Protein AF-A0A1H3SLF7-F1 (afdb_monomer_lite)

pLDDT: mean 81.96, std 20.07, range [36.38, 98.69]

InterPro domains:
  IPR025419 Domain of unknown function DUF4142 [PF13628] (29-170)

Structure (mmCIF, N/CA/C/O backbone):
data_AF-A0A1H3SLF7-F1
#
_entry.id   AF-A0A1H3SLF7-F1
#
loop_
_atom_site.group_PDB
_atom_site.id
_atom_site.type_symbol
_atom_site.label_atom_id
_atom_site.label_alt_id
_atom_site.label_comp_id
_atom_site.label_asym_id
_atom_site.label_entity_id
_atom_site.label_seq_id
_atom_site.pdbx_PDB_ins_code
_atom_site.Cartn_x
_atom_site.Cartn_y
_atom_site.Cartn_z
_atom_site.occupancy
_atom_site.B_iso_or_equiv
_atom_site.auth_seq_id
_atom_site.auth_comp_id
_atom_site.auth_asym_id
_atom_site.auth_atom_id
_atom_site.pdbx_PDB_model_num
ATOM 1 N N . MET A 1 1 ? 45.507 22.259 -53.796 1.00 45.19 1 MET A N 1
ATOM 2 C CA . MET A 1 1 ? 45.576 21.131 -52.830 1.00 45.19 1 MET A CA 1
ATOM 3 C C . MET A 1 1 ? 44.886 21.403 -51.482 1.00 45.19 1 MET A C 1
ATOM 5 O O . MET A 1 1 ? 44.466 20.439 -50.857 1.00 45.19 1 MET A O 1
ATOM 9 N N . LEU A 1 2 ? 44.671 22.657 -51.052 1.00 46.62 2 LEU A N 1
ATOM 10 C CA . LEU A 1 2 ? 44.081 22.983 -49.736 1.00 46.62 2 LEU A CA 1
ATOM 11 C C . LEU A 1 2 ? 42.570 22.684 -49.567 1.00 46.62 2 LEU A C 1
ATOM 13 O O . LEU A 1 2 ? 42.148 22.321 -48.473 1.00 46.62 2 LEU A O 1
ATOM 17 N N . PHE A 1 3 ? 41.760 22.727 -50.632 1.00 36.38 3 PHE A N 1
ATOM 18 C CA . PHE A 1 3 ? 40.303 22.496 -50.542 1.00 36.38 3 PHE A CA 1
ATOM 19 C C . PHE A 1 3 ? 39.901 21.044 -50.212 1.00 36.38 3 PHE A C 1
ATOM 21 O O . PHE A 1 3 ? 38.880 20.809 -49.571 1.00 36.38 3 PHE A O 1
ATOM 28 N N . ARG A 1 4 ? 40.723 20.049 -50.585 1.00 38.59 4 ARG A N 1
ATOM 29 C CA . ARG A 1 4 ? 40.461 18.626 -50.275 1.00 38.59 4 ARG A CA 1
ATOM 30 C C . ARG A 1 4 ? 40.793 18.258 -48.822 1.00 38.59 4 ARG A C 1
ATOM 32 O O . ARG A 1 4 ? 40.360 17.204 -48.367 1.00 38.59 4 ARG A O 1
ATOM 39 N N . SER A 1 5 ? 41.547 19.101 -48.108 1.00 43.41 5 SER A N 1
ATOM 40 C CA . SER A 1 5 ? 41.952 18.860 -46.715 1.00 43.41 5 SER A CA 1
ATOM 41 C C . SER A 1 5 ? 40.884 19.331 -45.717 1.00 43.41 5 SER A C 1
ATOM 43 O O . SER A 1 5 ? 40.542 18.612 -44.782 1.00 43.41 5 SER A O 1
ATOM 45 N N . VAL A 1 6 ? 40.258 20.485 -45.980 1.00 46.47 6 VAL A N 1
ATOM 46 C CA . VAL A 1 6 ? 39.200 21.056 -45.123 1.00 46.47 6 VAL A CA 1
ATOM 47 C C . VAL A 1 6 ? 37.917 20.212 -45.163 1.00 46.47 6 VAL A C 1
ATOM 49 O O . VAL A 1 6 ? 37.326 19.942 -44.121 1.00 46.47 6 VAL A O 1
ATOM 52 N N . ALA A 1 7 ? 37.533 19.699 -46.338 1.00 40.81 7 ALA A N 1
ATOM 53 C CA . ALA A 1 7 ? 36.367 18.820 -46.480 1.00 40.81 7 ALA A CA 1
ATOM 54 C C . ALA A 1 7 ? 36.519 17.484 -45.720 1.00 40.81 7 ALA A C 1
ATOM 56 O O . ALA A 1 7 ? 35.549 16.979 -45.162 1.00 40.81 7 ALA A O 1
ATOM 57 N N . LYS A 1 8 ? 37.738 16.931 -45.632 1.00 38.56 8 LYS A N 1
ATOM 58 C CA . LYS A 1 8 ? 38.012 15.708 -44.856 1.00 38.56 8 LYS A CA 1
ATOM 59 C C . LYS A 1 8 ? 37.949 15.950 -43.344 1.00 38.56 8 LYS A C 1
ATOM 61 O O . LYS A 1 8 ? 37.421 15.105 -42.631 1.00 38.56 8 LYS A O 1
ATOM 66 N N . GLY A 1 9 ? 38.422 17.103 -42.864 1.00 40.09 9 GLY A N 1
ATOM 67 C CA . GLY A 1 9 ? 38.355 17.474 -41.443 1.00 40.09 9 GLY A CA 1
ATOM 68 C C . GLY A 1 9 ? 36.927 17.709 -40.936 1.00 40.09 9 GLY A C 1
ATOM 69 O O . GLY A 1 9 ? 36.591 17.282 -39.835 1.00 40.09 9 GLY A O 1
ATOM 70 N N . VAL A 1 10 ? 36.059 18.313 -41.757 1.00 46.97 10 VAL A N 1
ATOM 71 C CA . VAL A 1 10 ? 34.642 18.545 -41.412 1.00 46.97 10 VAL A CA 1
ATOM 72 C C . VAL A 1 10 ? 33.836 17.239 -41.408 1.00 46.97 10 VAL A C 1
ATOM 74 O O . VAL A 1 10 ? 33.054 17.011 -40.489 1.00 46.97 10 VAL A O 1
ATOM 77 N N . VAL A 1 11 ? 34.060 16.343 -42.376 1.00 47.59 11 VAL A N 1
ATOM 78 C CA . VAL A 1 11 ? 33.386 15.029 -42.426 1.00 47.59 11 VAL A CA 1
ATOM 79 C C . VAL A 1 11 ? 33.859 14.108 -41.291 1.00 47.59 11 VAL A C 1
ATOM 81 O O . VAL A 1 11 ? 33.042 13.420 -40.682 1.00 47.59 11 VAL A O 1
ATOM 84 N N . MET A 1 12 ? 35.150 14.138 -40.941 1.00 46.75 12 MET A N 1
ATOM 85 C CA . MET A 1 12 ? 35.697 13.335 -39.839 1.00 46.75 12 MET A CA 1
ATOM 86 C C . MET A 1 12 ? 35.283 13.869 -38.454 1.00 46.75 12 MET A C 1
ATOM 88 O O . MET A 1 12 ? 34.977 13.076 -37.568 1.00 46.75 12 MET A O 1
ATOM 92 N N . GLY A 1 13 ? 35.175 15.193 -38.276 1.00 40.66 13 GLY A N 1
ATOM 93 C CA . GLY A 1 13 ? 34.651 15.812 -37.049 1.00 40.66 13 GLY A CA 1
ATOM 94 C C . GLY A 1 13 ? 33.144 15.604 -36.842 1.00 40.66 13 GLY A C 1
ATOM 95 O O . GLY A 1 13 ? 32.715 15.347 -35.719 1.00 40.66 13 GLY A O 1
ATOM 96 N N . MET A 1 14 ? 32.346 15.633 -37.918 1.00 47.47 14 MET A N 1
ATOM 97 C CA . MET A 1 14 ? 30.907 15.330 -37.872 1.00 47.47 14 MET A CA 1
ATOM 98 C C . MET A 1 14 ? 30.644 13.849 -37.551 1.00 47.47 14 MET A C 1
ATOM 100 O O . MET A 1 14 ? 29.742 13.543 -36.777 1.00 47.47 14 MET A O 1
ATOM 104 N N . GLY A 1 15 ? 31.455 12.928 -38.089 1.00 42.84 15 GLY A N 1
ATOM 105 C CA . GLY A 1 15 ? 31.361 11.496 -37.785 1.00 42.84 15 GLY A CA 1
ATOM 106 C C . GLY A 1 15 ? 31.670 11.175 -36.320 1.00 42.84 15 GLY A C 1
ATOM 107 O O . GLY A 1 15 ? 30.941 10.411 -35.693 1.00 42.84 15 GLY A O 1
ATOM 108 N N . ILE A 1 16 ? 32.693 11.807 -35.737 1.00 52.56 16 ILE A N 1
ATOM 109 C CA . ILE A 1 16 ? 33.046 11.627 -34.319 1.00 52.56 16 ILE A CA 1
ATOM 110 C C . ILE A 1 16 ? 31.983 12.256 -33.401 1.00 52.56 16 ILE A C 1
ATOM 112 O O . ILE A 1 16 ? 31.573 11.618 -32.434 1.00 52.56 16 ILE A O 1
ATOM 116 N N . ALA A 1 17 ? 31.470 13.448 -33.725 1.00 52.62 17 ALA A N 1
ATOM 117 C CA . ALA A 1 17 ? 30.397 14.092 -32.960 1.00 52.62 17 ALA A CA 1
ATOM 118 C C . ALA A 1 17 ? 29.072 13.304 -33.009 1.00 52.62 17 ALA A C 1
ATOM 120 O O . ALA A 1 17 ? 28.404 13.164 -31.987 1.00 52.62 17 ALA A O 1
ATOM 121 N N . LEU A 1 18 ? 28.718 12.730 -34.164 1.00 53.00 18 LEU A N 1
ATOM 122 C CA . LEU A 1 18 ? 27.528 11.886 -34.315 1.00 53.00 18 LEU A CA 1
ATOM 123 C C . LEU A 1 18 ? 27.669 10.545 -33.574 1.00 53.00 18 LEU A C 1
ATOM 125 O O . LEU A 1 18 ? 26.708 10.066 -32.974 1.00 53.00 18 LEU A O 1
ATOM 129 N N . THR A 1 19 ? 28.872 9.964 -33.561 1.00 56.38 19 THR A N 1
ATOM 130 C CA . THR A 1 19 ? 29.151 8.709 -32.841 1.00 56.38 19 THR A CA 1
ATOM 131 C C . THR A 1 19 ? 29.152 8.921 -31.321 1.00 56.38 19 THR A C 1
ATOM 133 O O . THR A 1 19 ? 28.577 8.112 -30.596 1.00 56.38 19 THR A O 1
ATOM 136 N N . LEU A 1 20 ? 29.714 10.035 -30.833 1.00 60.09 20 LEU A N 1
ATOM 137 C CA . LEU A 1 20 ? 29.660 10.420 -29.415 1.00 60.09 20 LEU A CA 1
ATOM 138 C C . LEU A 1 20 ? 28.225 10.726 -28.953 1.00 60.09 20 LEU A C 1
ATOM 140 O O . LEU A 1 20 ? 27.836 10.306 -27.867 1.00 60.09 20 LEU A O 1
ATOM 144 N N . ALA A 1 21 ? 27.413 11.382 -29.788 1.00 62.91 21 ALA A N 1
ATOM 145 C CA . ALA A 1 21 ? 25.998 11.616 -29.493 1.00 62.91 21 ALA A CA 1
ATOM 146 C C . ALA A 1 21 ? 25.183 10.306 -29.439 1.00 62.91 21 ALA A C 1
ATOM 148 O O . ALA A 1 21 ? 24.362 10.134 -28.541 1.00 62.91 21 ALA A O 1
ATOM 149 N N . CYS A 1 22 ? 25.435 9.350 -30.344 1.00 60.66 22 CYS A N 1
ATOM 150 C CA . CYS A 1 22 ? 24.811 8.020 -30.292 1.00 60.66 22 CYS A CA 1
ATOM 151 C C . CYS A 1 22 ? 25.211 7.221 -29.041 1.00 60.66 22 CYS A C 1
ATOM 153 O O . CYS A 1 22 ? 24.359 6.561 -28.448 1.00 60.66 22 CYS A O 1
ATOM 155 N N . ALA A 1 23 ? 26.478 7.285 -28.620 1.00 67.25 23 ALA A N 1
ATOM 156 C CA . ALA A 1 23 ? 26.940 6.614 -27.405 1.00 67.25 23 ALA A CA 1
ATOM 157 C C . ALA A 1 23 ? 26.280 7.193 -26.140 1.00 67.25 23 ALA A C 1
ATOM 159 O O . ALA A 1 23 ? 25.780 6.429 -25.318 1.00 67.25 23 ALA A O 1
ATOM 160 N N . ALA A 1 24 ? 26.181 8.523 -26.034 1.00 63.31 24 ALA A N 1
ATOM 161 C CA . ALA A 1 24 ? 25.514 9.188 -24.912 1.00 63.31 24 ALA A CA 1
ATOM 162 C C . ALA A 1 24 ? 24.007 8.865 -24.836 1.00 63.31 24 ALA A C 1
ATOM 164 O O . ALA A 1 24 ? 23.485 8.600 -23.755 1.00 63.31 24 ALA A O 1
ATOM 165 N N . LEU A 1 25 ? 23.307 8.813 -25.977 1.00 62.31 25 LEU A N 1
ATOM 166 C CA . LEU A 1 25 ? 21.896 8.398 -26.026 1.00 62.31 25 LEU A CA 1
ATOM 167 C C . LEU A 1 25 ? 21.707 6.923 -25.632 1.00 62.31 25 LEU A C 1
ATOM 169 O O . LEU A 1 25 ? 20.733 6.582 -24.962 1.00 62.31 25 LEU A O 1
ATOM 173 N N . ALA A 1 26 ? 22.638 6.045 -26.017 1.00 68.69 26 ALA A N 1
ATOM 174 C CA . ALA A 1 26 ? 22.600 4.635 -25.638 1.00 68.69 26 ALA A CA 1
ATOM 175 C C . ALA A 1 26 ? 22.872 4.420 -24.138 1.00 68.69 26 ALA A C 1
ATOM 177 O O . ALA A 1 26 ? 22.274 3.532 -23.531 1.00 68.69 26 ALA A O 1
ATOM 178 N N . GLU A 1 27 ? 23.753 5.216 -23.531 1.00 68.19 27 GLU A N 1
ATOM 179 C CA . GLU A 1 27 ? 23.995 5.196 -22.083 1.00 68.19 27 GLU A CA 1
ATOM 180 C C . GLU A 1 27 ? 22.785 5.708 -21.297 1.00 68.19 27 GLU A C 1
ATOM 182 O O . GLU A 1 27 ? 22.360 5.040 -20.355 1.00 68.19 27 GLU A O 1
ATOM 187 N N . PHE A 1 28 ? 22.173 6.812 -21.738 1.00 70.44 28 PHE 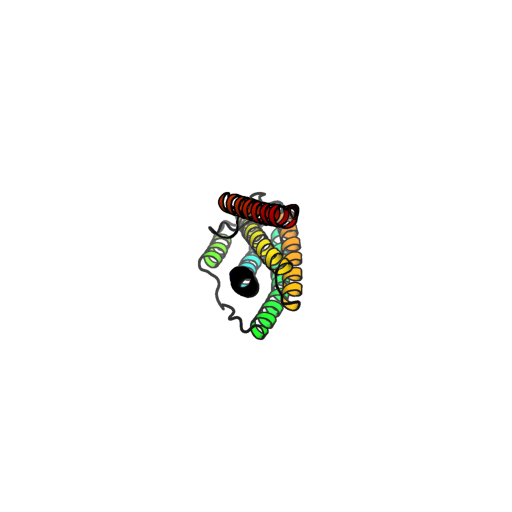A N 1
ATOM 188 C CA . PHE A 1 28 ? 20.944 7.347 -21.147 1.00 70.44 28 PHE A CA 1
ATOM 189 C C . PHE A 1 28 ? 19.793 6.328 -21.204 1.00 70.44 28 PHE A C 1
ATOM 191 O O . PHE A 1 28 ? 19.221 5.978 -20.178 1.00 70.44 28 PHE A O 1
ATOM 198 N N . SER A 1 29 ? 19.543 5.724 -22.373 1.00 74.94 29 SER A N 1
ATOM 199 C CA . SER A 1 29 ? 18.504 4.695 -22.531 1.00 74.94 29 SER A CA 1
ATOM 200 C C . SER A 1 29 ? 18.735 3.455 -21.653 1.00 74.94 29 SER A C 1
ATOM 202 O O . SER A 1 29 ? 17.776 2.850 -21.170 1.00 74.94 29 SER A O 1
ATOM 204 N N . ARG A 1 30 ? 19.995 3.057 -21.420 1.00 74.94 30 ARG A N 1
ATOM 205 C CA . ARG A 1 30 ? 20.314 1.953 -20.498 1.00 74.94 30 ARG A CA 1
ATOM 206 C C . ARG A 1 30 ? 20.074 2.330 -19.041 1.00 74.94 30 ARG A C 1
ATOM 208 O O . ARG A 1 30 ? 19.620 1.467 -18.291 1.00 74.94 30 ARG A O 1
ATOM 215 N N . ALA A 1 31 ? 20.400 3.562 -18.648 1.00 74.19 31 ALA A N 1
ATOM 216 C CA . ALA A 1 31 ? 20.143 4.066 -17.303 1.00 74.19 31 ALA A CA 1
ATOM 217 C C . ALA A 1 31 ? 18.634 4.099 -17.021 1.00 74.19 31 ALA A C 1
ATOM 219 O O . ALA A 1 31 ? 18.204 3.481 -16.049 1.00 74.19 31 ALA A O 1
ATOM 220 N N . ASP A 1 32 ? 17.839 4.657 -17.938 1.00 75.12 32 ASP A N 1
ATOM 221 C CA . ASP A 1 32 ? 16.374 4.654 -17.853 1.00 75.12 32 ASP A CA 1
ATOM 222 C C . ASP A 1 32 ? 15.832 3.223 -17.752 1.00 75.12 32 ASP A C 1
ATOM 224 O O . ASP A 1 32 ? 15.082 2.884 -16.842 1.00 75.12 32 ASP A O 1
ATOM 228 N N . ALA A 1 33 ? 16.269 2.319 -18.635 1.00 73.88 33 ALA A N 1
ATOM 229 C CA . ALA A 1 33 ? 15.833 0.924 -18.594 1.00 73.88 33 ALA A CA 1
ATOM 230 C C . ALA A 1 33 ? 16.211 0.212 -17.280 1.00 73.88 33 ALA A C 1
ATOM 232 O O . ALA A 1 33 ? 15.525 -0.724 -16.863 1.00 73.88 33 ALA A O 1
ATOM 233 N N . MET A 1 34 ? 17.306 0.610 -16.630 1.00 77.88 34 MET A N 1
ATOM 234 C CA . MET A 1 34 ? 17.699 0.083 -15.326 1.00 77.88 34 MET A CA 1
ATOM 235 C C . MET A 1 34 ? 16.828 0.649 -14.202 1.00 77.88 34 MET A C 1
ATOM 237 O O . MET A 1 34 ? 16.402 -0.131 -13.348 1.00 77.88 34 MET A O 1
ATOM 241 N N . GLU A 1 35 ? 16.530 1.950 -14.234 1.00 79.56 35 GLU A N 1
ATOM 242 C CA . GLU A 1 35 ? 15.654 2.628 -13.273 1.00 79.56 35 GLU A CA 1
ATOM 243 C C . GLU A 1 35 ? 14.227 2.063 -13.322 1.00 79.56 35 GLU A C 1
ATOM 245 O O . GLU A 1 35 ? 13.663 1.694 -12.290 1.00 79.56 35 GLU A O 1
ATOM 250 N N . LEU A 1 36 ? 13.681 1.866 -14.525 1.00 81.69 36 LEU A N 1
ATOM 251 C CA . LEU A 1 36 ? 12.366 1.252 -14.723 1.00 81.69 36 LEU A CA 1
ATOM 252 C C . LEU A 1 36 ? 12.313 -0.166 -14.145 1.00 81.69 36 LEU A C 1
ATOM 254 O O . LEU A 1 36 ? 11.399 -0.502 -13.396 1.00 81.69 36 LEU A O 1
ATOM 258 N N . ARG A 1 37 ? 13.348 -0.980 -14.393 1.00 84.56 37 ARG A N 1
ATOM 259 C CA . ARG A 1 37 ? 13.445 -2.322 -13.798 1.00 84.56 37 ARG A CA 1
ATOM 260 C C . ARG A 1 37 ? 13.601 -2.283 -12.279 1.00 84.56 37 ARG A C 1
ATOM 262 O O . ARG A 1 37 ? 13.185 -3.234 -11.622 1.00 84.56 37 ARG A O 1
ATOM 269 N N . SER A 1 38 ? 14.240 -1.261 -11.702 1.00 90.88 38 SER A N 1
ATOM 270 C CA . SER A 1 38 ? 14.241 -1.102 -10.242 1.00 90.88 38 SER A CA 1
ATOM 271 C C . SER A 1 38 ? 12.867 -0.720 -9.714 1.00 90.88 38 SER A C 1
ATOM 273 O O . SER A 1 38 ? 12.436 -1.334 -8.747 1.00 90.88 38 SER A O 1
ATOM 275 N N . ALA A 1 39 ? 12.148 0.185 -10.377 1.00 92.62 39 ALA A N 1
ATOM 276 C CA . ALA A 1 39 ? 10.806 0.583 -9.968 1.00 92.62 39 ALA A CA 1
ATOM 277 C C . ALA A 1 39 ? 9.812 -0.595 -10.031 1.00 92.62 39 ALA A C 1
ATOM 279 O O . ALA A 1 39 ? 9.021 -0.782 -9.107 1.00 92.62 39 ALA A O 1
ATOM 280 N N . ASP A 1 40 ? 9.911 -1.449 -11.057 1.00 96.19 40 ASP A N 1
ATOM 281 C CA . ASP A 1 40 ? 9.126 -2.687 -11.165 1.00 96.19 40 ASP A CA 1
ATOM 282 C C . ASP A 1 40 ? 9.361 -3.615 -9.958 1.00 96.19 40 ASP A C 1
ATOM 284 O O . ASP A 1 40 ? 8.416 -4.124 -9.352 1.00 96.19 40 ASP A O 1
ATOM 288 N N . ARG A 1 41 ? 10.633 -3.822 -9.580 1.00 96.44 41 ARG A N 1
ATOM 289 C CA . ARG A 1 41 ? 11.004 -4.626 -8.403 1.00 96.44 41 ARG A CA 1
ATOM 290 C C . ARG A 1 41 ? 10.498 -4.003 -7.112 1.00 96.44 41 ARG A C 1
ATOM 292 O O . ARG A 1 41 ? 9.945 -4.713 -6.272 1.00 96.44 41 ARG A O 1
ATOM 299 N N . ASP A 1 42 ? 10.679 -2.697 -6.968 1.00 96.31 42 ASP A N 1
ATOM 300 C CA . ASP A 1 42 ? 10.283 -1.950 -5.782 1.00 96.31 42 ASP A CA 1
ATOM 301 C C . ASP A 1 42 ? 8.772 -2.017 -5.571 1.00 96.31 42 ASP A C 1
ATOM 303 O O . ASP A 1 42 ? 8.338 -2.217 -4.439 1.00 96.31 42 ASP A O 1
ATOM 307 N N . LEU A 1 43 ? 7.969 -1.947 -6.639 1.00 97.56 43 LEU A N 1
ATOM 308 C CA . LEU A 1 43 ? 6.521 -2.119 -6.547 1.00 97.56 43 LEU A CA 1
ATOM 309 C C . LEU A 1 43 ? 6.144 -3.510 -6.028 1.00 97.56 43 LEU A C 1
ATOM 311 O O . LEU A 1 43 ? 5.319 -3.615 -5.122 1.00 97.56 43 LEU A O 1
ATOM 315 N N . LEU A 1 44 ? 6.752 -4.576 -6.559 1.00 98.00 44 LEU A N 1
ATOM 316 C CA . LEU A 1 44 ? 6.468 -5.945 -6.111 1.00 98.00 44 LEU A CA 1
ATOM 317 C C . LEU A 1 44 ? 6.824 -6.140 -4.633 1.00 98.00 44 LEU A C 1
ATOM 319 O O . LEU A 1 44 ? 6.030 -6.688 -3.869 1.00 98.00 44 LEU A O 1
ATOM 323 N N . VAL A 1 45 ? 7.993 -5.646 -4.217 1.00 97.25 45 VAL A N 1
ATOM 324 C CA . VAL A 1 45 ? 8.439 -5.697 -2.818 1.00 97.25 45 VAL A CA 1
ATOM 325 C C . VAL A 1 45 ? 7.535 -4.856 -1.915 1.00 97.25 45 VAL A C 1
ATOM 327 O O . VAL A 1 45 ? 7.206 -5.288 -0.808 1.00 97.25 45 VAL A O 1
ATOM 330 N N . ALA A 1 46 ? 7.125 -3.669 -2.368 1.00 96.31 46 ALA A N 1
ATOM 331 C CA . ALA A 1 46 ? 6.264 -2.769 -1.612 1.00 96.31 46 ALA A CA 1
ATOM 332 C C . ALA A 1 46 ? 4.870 -3.366 -1.399 1.00 96.31 46 ALA A C 1
ATOM 334 O O . ALA A 1 46 ? 4.424 -3.412 -0.256 1.00 96.31 46 ALA A O 1
ATOM 335 N N . VAL A 1 47 ? 4.223 -3.885 -2.452 1.00 97.25 47 VAL A N 1
ATOM 336 C CA . VAL A 1 47 ? 2.902 -4.535 -2.352 1.00 97.25 47 VAL A CA 1
ATOM 337 C C . VAL A 1 47 ? 2.968 -5.762 -1.447 1.00 97.25 47 VAL A C 1
ATOM 339 O O . VAL A 1 47 ? 2.119 -5.916 -0.572 1.00 97.25 47 VAL A O 1
ATOM 342 N N . HIS A 1 48 ? 3.996 -6.601 -1.608 1.00 97.00 48 HIS A N 1
ATOM 343 C CA . HIS A 1 48 ? 4.169 -7.792 -0.780 1.00 97.00 48 HIS A CA 1
ATOM 344 C C . HIS A 1 48 ? 4.288 -7.439 0.710 1.00 97.00 48 HIS A C 1
ATOM 346 O O . HIS A 1 48 ? 3.551 -7.954 1.550 1.00 97.00 48 HIS A O 1
ATOM 352 N N . ARG A 1 49 ? 5.177 -6.496 1.052 1.00 96.12 49 ARG A N 1
ATOM 353 C CA . ARG A 1 49 ? 5.331 -6.042 2.441 1.00 96.12 49 ARG A CA 1
ATOM 354 C C . ARG A 1 49 ? 4.076 -5.368 2.971 1.00 96.12 49 ARG A C 1
ATOM 356 O O . ARG A 1 49 ? 3.747 -5.584 4.135 1.00 96.12 49 ARG A O 1
ATOM 363 N N . ALA A 1 50 ? 3.406 -4.561 2.146 1.00 95.56 50 ALA A N 1
ATOM 364 C CA . ALA A 1 50 ? 2.148 -3.924 2.505 1.00 95.56 50 ALA A CA 1
ATOM 365 C C . ALA A 1 50 ? 1.105 -4.974 2.898 1.00 95.56 50 ALA A C 1
ATOM 367 O O . ALA A 1 50 ? 0.541 -4.868 3.979 1.00 95.56 50 ALA A O 1
ATOM 368 N N . GLY A 1 51 ? 0.975 -6.063 2.136 1.00 95.31 51 GLY A N 1
ATOM 369 C CA . GLY A 1 51 ? 0.084 -7.168 2.492 1.00 95.31 51 GLY A CA 1
ATOM 370 C C . GLY A 1 51 ? 0.384 -7.799 3.852 1.00 95.31 51 GLY A C 1
ATOM 371 O O . GLY A 1 51 ? -0.543 -8.081 4.610 1.00 95.31 51 GLY A O 1
ATOM 372 N N . ILE A 1 52 ? 1.662 -7.952 4.215 1.00 95.88 52 ILE A N 1
ATOM 373 C CA . ILE A 1 52 ? 2.039 -8.507 5.523 1.00 95.88 52 ILE A CA 1
ATOM 374 C C . ILE A 1 52 ? 1.596 -7.579 6.664 1.00 95.88 52 ILE A C 1
ATOM 376 O O . ILE A 1 52 ? 0.895 -8.021 7.577 1.00 95.88 52 ILE A O 1
ATOM 380 N N . TRP A 1 53 ? 2.012 -6.308 6.648 1.00 96.50 53 TRP A N 1
ATOM 381 C CA . TRP A 1 53 ? 1.763 -5.416 7.789 1.00 96.50 53 TRP A CA 1
ATOM 382 C C . TRP A 1 53 ? 0.329 -4.865 7.799 1.00 96.50 53 TRP A C 1
ATOM 384 O O . TRP A 1 53 ? -0.293 -4.815 8.860 1.00 96.50 53 TRP A O 1
ATOM 394 N N . GLU A 1 54 ? -0.238 -4.515 6.639 1.00 96.38 54 GLU A N 1
ATOM 395 C CA . GLU A 1 54 ? -1.616 -4.016 6.538 1.00 96.38 54 GLU A CA 1
ATOM 396 C C . GLU A 1 54 ? -2.627 -5.124 6.804 1.00 96.38 54 GLU A C 1
ATOM 398 O O . GLU A 1 54 ? -3.668 -4.849 7.400 1.00 96.38 54 GLU A O 1
ATOM 403 N N . GLY A 1 55 ? -2.316 -6.376 6.452 1.00 95.31 55 GLY A N 1
ATOM 404 C CA . GLY A 1 55 ? -3.119 -7.532 6.840 1.00 95.31 55 GLY A CA 1
ATOM 405 C C . GLY A 1 55 ? -3.199 -7.672 8.361 1.00 95.31 55 GLY A C 1
ATOM 406 O O . GLY A 1 55 ? -4.292 -7.730 8.924 1.00 95.31 55 GLY A O 1
ATOM 407 N N . GLN A 1 56 ? -2.053 -7.630 9.049 1.00 95.75 56 GLN A N 1
ATOM 408 C CA . GLN A 1 56 ? -2.004 -7.684 10.516 1.00 95.75 56 GLN A CA 1
ATOM 409 C C . GLN A 1 56 ? -2.735 -6.500 11.165 1.00 95.75 56 GLN A C 1
ATOM 411 O O . GLN A 1 56 ? -3.567 -6.698 12.053 1.00 95.75 56 GLN A O 1
ATOM 416 N N . ALA A 1 57 ? -2.475 -5.276 10.701 1.00 97.88 57 ALA A N 1
ATOM 417 C CA . ALA A 1 57 ? -3.147 -4.074 11.189 1.00 97.88 57 ALA A CA 1
ATOM 418 C C . ALA A 1 57 ? -4.668 -4.123 10.964 1.00 97.88 57 ALA A C 1
ATOM 420 O O . ALA A 1 57 ? -5.446 -3.714 11.824 1.00 97.88 57 ALA A O 1
ATOM 421 N N . SER A 1 58 ? -5.112 -4.662 9.831 1.00 98.12 58 SER A N 1
ATOM 422 C CA . SER A 1 58 ? -6.532 -4.731 9.480 1.00 98.12 58 SER A CA 1
ATOM 423 C C . SER A 1 58 ? -7.274 -5.851 10.209 1.00 98.12 58 SER A C 1
ATOM 425 O O . SER A 1 58 ? -8.462 -5.706 10.495 1.00 98.12 58 SER A O 1
ATOM 427 N N . VAL A 1 59 ? -6.591 -6.932 10.601 1.00 97.88 59 VAL A N 1
ATOM 428 C CA . VAL A 1 59 ? -7.136 -7.914 11.555 1.00 97.88 59 VAL A CA 1
ATOM 429 C C . VAL A 1 59 ? -7.356 -7.271 12.926 1.00 97.88 59 VAL A C 1
ATOM 431 O O . VAL A 1 59 ? -8.413 -7.473 13.526 1.00 97.88 59 VAL A O 1
ATOM 434 N N . LEU A 1 60 ? -6.423 -6.433 13.398 1.00 97.69 60 LEU A N 1
ATOM 435 C CA . LEU A 1 60 ? -6.639 -5.652 14.622 1.00 97.69 60 LEU A CA 1
ATOM 436 C C . LEU A 1 60 ? -7.848 -4.722 14.471 1.00 97.69 60 LEU A C 1
ATOM 438 O O . LEU A 1 60 ? -8.655 -4.630 15.391 1.00 97.69 60 LEU A O 1
ATOM 442 N N . ALA A 1 61 ? -8.029 -4.081 13.313 1.00 98.19 61 ALA A N 1
ATOM 443 C CA . ALA A 1 61 ? -9.183 -3.217 13.071 1.00 98.19 61 ALA A CA 1
ATOM 444 C C . ALA A 1 61 ? -10.521 -3.962 13.098 1.00 98.19 61 ALA A C 1
ATOM 446 O O . ALA A 1 61 ? -11.490 -3.446 13.651 1.00 98.19 61 ALA A O 1
ATOM 447 N N . GLN A 1 62 ? -10.575 -5.191 12.585 1.00 98.06 62 GLN A N 1
ATOM 448 C CA . GLN A 1 62 ? -11.766 -6.040 12.684 1.00 98.06 62 GLN A CA 1
ATOM 449 C C . GLN A 1 62 ? -12.131 -6.367 14.140 1.00 98.06 62 GLN A C 1
ATOM 451 O O . GLN A 1 62 ? -13.313 -6.421 14.480 1.00 98.06 62 GLN A O 1
ATOM 456 N N . GLN A 1 63 ? -11.128 -6.563 15.001 1.00 96.06 63 GLN A N 1
ATOM 457 C CA . GLN A 1 63 ? -11.313 -6.962 16.400 1.00 96.06 63 GLN A CA 1
ATOM 458 C C . GLN A 1 63 ? -11.557 -5.772 17.339 1.00 96.06 63 GLN A C 1
ATOM 460 O O . GLN A 1 63 ? -12.382 -5.856 18.248 1.00 96.06 63 GLN A O 1
ATOM 465 N N . HIS A 1 64 ? -10.846 -4.667 17.121 1.00 95.88 64 HIS A N 1
ATOM 466 C CA . HIS A 1 64 ? -10.744 -3.547 18.060 1.00 95.88 64 HIS A CA 1
ATOM 467 C C . HIS A 1 64 ? -11.325 -2.235 17.531 1.00 95.88 64 HIS A C 1
ATOM 469 O O . HIS A 1 64 ? -11.450 -1.285 18.305 1.00 95.88 64 HIS A O 1
ATOM 475 N N . GLY A 1 65 ? -11.718 -2.177 16.253 1.00 97.25 65 GLY A N 1
ATOM 476 C CA . GLY A 1 65 ? -12.357 -1.000 15.672 1.00 97.25 65 GLY A CA 1
ATOM 477 C C . GLY A 1 65 ? -13.559 -0.561 16.506 1.00 97.25 65 GLY A C 1
ATOM 478 O O . GLY A 1 65 ? -14.374 -1.383 16.931 1.00 97.25 65 GLY A O 1
ATOM 479 N N . ASN A 1 66 ? -13.674 0.730 16.776 1.00 97.94 66 ASN A N 1
ATOM 480 C CA . ASN A 1 66 ? -14.749 1.299 17.577 1.00 97.94 66 ASN A CA 1
ATOM 481 C C . ASN A 1 66 ? -16.049 1.388 16.778 1.00 97.94 66 ASN A C 1
ATOM 483 O O . ASN A 1 66 ? -17.117 1.043 17.281 1.00 97.94 66 ASN A O 1
ATOM 487 N N . THR A 1 67 ? -15.956 1.813 15.521 1.00 98.12 67 THR A N 1
ATOM 488 C CA . THR A 1 67 ? -17.105 1.871 14.615 1.00 98.12 67 THR A CA 1
ATOM 489 C C . THR A 1 67 ? -17.255 0.585 13.804 1.00 98.12 67 THR A C 1
ATOM 491 O O . THR A 1 67 ? -16.274 -0.057 13.426 1.00 98.12 67 THR A O 1
ATOM 494 N N . VAL A 1 68 ? -18.503 0.231 13.472 1.00 98.12 68 VAL A N 1
ATOM 495 C CA . VAL A 1 68 ? -18.796 -0.869 12.531 1.00 98.12 68 VAL A CA 1
ATOM 496 C C . VAL A 1 68 ? -18.070 -0.635 11.208 1.00 98.12 68 VAL A C 1
ATOM 498 O O . VAL A 1 68 ? -17.459 -1.553 10.669 1.00 98.12 68 VAL A O 1
ATOM 501 N N . ARG A 1 69 ? -18.046 0.620 10.743 1.00 98.44 69 ARG A N 1
ATOM 502 C CA . ARG A 1 69 ? -17.411 0.975 9.479 1.00 98.44 69 ARG A CA 1
ATOM 503 C C . ARG A 1 69 ? -15.911 0.682 9.464 1.00 98.44 69 ARG A C 1
ATOM 505 O O . ARG A 1 69 ? -15.427 0.135 8.483 1.00 98.44 69 ARG A O 1
ATOM 512 N N . VAL A 1 70 ? -15.175 0.986 10.536 1.00 98.62 70 VAL A N 1
ATOM 513 C CA . VAL A 1 70 ? -13.734 0.673 10.609 1.00 98.62 70 VAL A CA 1
ATOM 514 C C . VAL A 1 70 ? -13.481 -0.836 10.587 1.00 98.62 70 VAL A C 1
ATOM 516 O O . VAL A 1 70 ? -12.565 -1.286 9.899 1.00 98.62 70 VAL A O 1
ATOM 519 N N . ARG A 1 7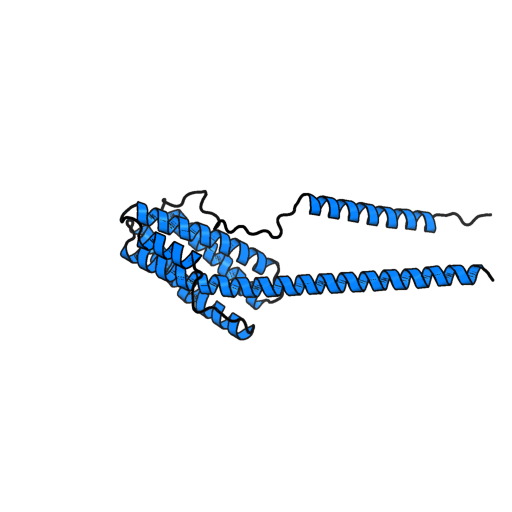1 ? -14.322 -1.636 11.256 1.00 98.69 71 ARG A N 1
ATOM 520 C CA . ARG A 1 71 ? -14.213 -3.105 11.214 1.00 98.69 71 ARG A CA 1
ATOM 521 C C . ARG A 1 71 ? -14.452 -3.656 9.807 1.00 98.69 71 ARG A C 1
ATOM 523 O O . ARG A 1 71 ? -13.696 -4.508 9.348 1.00 98.69 71 ARG A O 1
ATOM 530 N N . GLU A 1 72 ? -15.474 -3.153 9.113 1.00 98.62 72 GLU A N 1
ATOM 531 C CA . GLU A 1 72 ? -15.772 -3.526 7.723 1.00 98.62 72 GLU A CA 1
ATOM 532 C C . GLU A 1 72 ? -14.630 -3.163 6.774 1.00 98.62 72 GLU A C 1
ATOM 534 O O . GLU A 1 72 ? -14.230 -3.988 5.956 1.00 98.62 72 GLU A O 1
ATOM 539 N N . VAL A 1 73 ? -14.082 -1.951 6.903 1.00 98.56 73 VAL A N 1
ATOM 540 C CA . VAL A 1 73 ? -12.939 -1.497 6.102 1.00 98.56 73 VAL A CA 1
ATOM 541 C C . VAL A 1 73 ? -11.727 -2.399 6.335 1.00 98.56 73 VAL A C 1
ATOM 543 O O . VAL A 1 73 ? -11.109 -2.833 5.366 1.00 98.56 73 VAL A O 1
ATOM 546 N N . GLY A 1 74 ? -11.442 -2.776 7.586 1.00 98.44 74 GLY A N 1
ATOM 547 C CA . GLY A 1 74 ? -10.393 -3.751 7.883 1.00 98.44 74 GLY A CA 1
ATOM 548 C C . GLY A 1 74 ? -10.628 -5.114 7.226 1.00 98.44 74 GLY A C 1
ATOM 549 O O . GLY A 1 74 ? -9.688 -5.740 6.743 1.00 98.44 74 GLY A O 1
ATOM 550 N N . ALA A 1 75 ? -11.876 -5.576 7.145 1.00 98.56 75 ALA A N 1
ATOM 551 C CA . ALA A 1 75 ? -12.199 -6.825 6.459 1.00 98.56 75 ALA A CA 1
ATOM 552 C C . ALA A 1 75 ? -12.026 -6.731 4.931 1.00 98.56 75 ALA A C 1
ATOM 554 O O . ALA A 1 75 ? -11.561 -7.691 4.315 1.00 98.56 75 ALA A O 1
ATOM 555 N N . GLU A 1 76 ? -12.384 -5.601 4.312 1.00 98.31 76 GLU A N 1
ATOM 556 C CA . GLU A 1 76 ? -12.168 -5.380 2.873 1.00 98.31 76 GLU A CA 1
ATOM 557 C C . GLU A 1 76 ? -10.681 -5.307 2.517 1.00 98.31 76 GLU A C 1
ATOM 559 O O . GLU A 1 76 ? -10.254 -5.935 1.552 1.00 98.31 76 GLU A O 1
ATOM 564 N N . ILE A 1 77 ? -9.873 -4.606 3.318 1.00 98.12 77 ILE A N 1
ATOM 565 C CA . ILE A 1 77 ? -8.435 -4.464 3.052 1.00 98.12 77 ILE A CA 1
ATOM 566 C C . ILE A 1 77 ? -7.728 -5.824 3.115 1.00 98.12 77 ILE A C 1
ATOM 568 O O . ILE A 1 77 ? -6.916 -6.126 2.241 1.00 98.12 77 ILE A O 1
ATOM 572 N N . VAL A 1 78 ? -8.080 -6.689 4.075 1.00 97.75 78 VAL A N 1
ATOM 573 C CA . VAL A 1 78 ? -7.568 -8.074 4.106 1.00 97.75 78 VAL A CA 1
ATOM 574 C C . VAL A 1 78 ? -7.930 -8.823 2.819 1.00 97.75 78 VAL A C 1
ATOM 576 O O . VAL A 1 78 ? -7.048 -9.394 2.181 1.00 97.75 78 VAL A O 1
ATOM 579 N N . ARG A 1 79 ? -9.197 -8.759 2.379 1.00 97.31 79 ARG A N 1
ATOM 580 C CA . ARG A 1 79 ? -9.647 -9.423 1.141 1.00 97.31 79 ARG A CA 1
ATOM 581 C C . ARG A 1 79 ? -8.918 -8.931 -0.106 1.00 97.31 79 ARG A C 1
ATOM 583 O O . ARG A 1 79 ? -8.684 -9.715 -1.026 1.00 97.31 79 ARG A O 1
ATOM 590 N N . ASP A 1 80 ? -8.614 -7.642 -0.176 1.00 96.06 80 ASP A N 1
ATOM 591 C CA . ASP A 1 80 ? -7.868 -7.076 -1.296 1.00 96.06 80 ASP A CA 1
ATOM 592 C C . ASP A 1 80 ? -6.432 -7.621 -1.337 1.00 96.06 80 ASP A C 1
ATOM 594 O O . ASP A 1 80 ? -5.954 -7.998 -2.411 1.00 96.06 80 ASP A O 1
ATOM 598 N N . TYR A 1 81 ? -5.757 -7.744 -0.189 1.00 94.62 81 TYR A N 1
ATOM 599 C CA . TYR A 1 81 ? -4.408 -8.320 -0.137 1.00 94.62 81 TYR A CA 1
ATOM 600 C C . TYR A 1 81 ? -4.371 -9.826 -0.383 1.00 94.62 81 TYR A C 1
ATOM 602 O O . TYR A 1 81 ? -3.447 -10.288 -1.053 1.00 94.62 81 TYR A O 1
ATOM 610 N N . ASP A 1 82 ? -5.401 -10.572 0.024 1.00 93.50 82 ASP A N 1
ATOM 611 C CA . ASP A 1 82 ? -5.552 -11.991 -0.334 1.00 93.50 82 ASP A CA 1
ATOM 612 C C . ASP A 1 82 ? -5.586 -12.207 -1.860 1.00 93.50 82 ASP A C 1
ATOM 614 O O . ASP A 1 82 ? -5.243 -13.282 -2.355 1.00 93.50 82 ASP A O 1
ATOM 618 N N . ARG A 1 83 ? -5.990 -11.183 -2.625 1.00 93.69 83 ARG A N 1
ATOM 619 C CA . ARG A 1 83 ? -6.011 -11.202 -4.096 1.00 93.69 83 ARG A CA 1
ATOM 620 C C . ARG A 1 83 ? -4.739 -10.625 -4.713 1.00 93.69 83 ARG A C 1
ATOM 622 O O . ARG A 1 83 ? -4.269 -11.153 -5.718 1.00 93.69 83 ARG A O 1
ATOM 629 N N . LEU A 1 84 ? -4.192 -9.548 -4.147 1.00 94.56 84 LEU A N 1
ATOM 630 C CA . LEU A 1 84 ? -3.017 -8.851 -4.683 1.00 94.56 84 LEU A CA 1
ATOM 631 C C . LEU A 1 84 ? -1.704 -9.605 -4.437 1.00 94.56 84 LEU A C 1
ATOM 633 O O . LEU A 1 84 ? -0.881 -9.698 -5.351 1.00 94.56 84 LEU A O 1
ATOM 637 N N . ASP A 1 85 ? -1.497 -10.146 -3.233 1.00 93.50 85 ASP A N 1
ATOM 638 C CA . ASP A 1 85 ? -0.222 -10.762 -2.844 1.00 93.50 85 ASP A CA 1
ATOM 639 C C . ASP A 1 85 ? 0.150 -11.985 -3.706 1.00 93.50 85 ASP A C 1
ATOM 641 O O . ASP A 1 85 ? 1.292 -12.059 -4.173 1.00 93.50 85 ASP A O 1
ATOM 645 N N . PRO A 1 86 ? -0.778 -12.908 -4.042 1.00 95.38 86 PRO A N 1
ATOM 646 C CA . PRO A 1 86 ? -0.463 -14.020 -4.940 1.00 95.38 86 PRO A CA 1
ATOM 647 C C . PRO A 1 86 ? 0.008 -13.564 -6.327 1.00 95.38 86 PRO A C 1
ATOM 649 O O . PRO A 1 86 ? 0.920 -14.164 -6.902 1.00 95.38 86 PRO A O 1
ATOM 652 N N . VAL A 1 87 ? -0.571 -12.481 -6.858 1.00 96.62 87 VAL A N 1
ATOM 653 C CA . VAL A 1 87 ? -0.171 -11.917 -8.156 1.00 96.62 87 VAL A CA 1
ATOM 654 C C . VAL A 1 87 ? 1.227 -11.304 -8.062 1.00 96.62 87 VAL A C 1
ATOM 656 O O . VAL A 1 87 ? 2.065 -11.567 -8.928 1.00 96.62 87 VAL A O 1
ATOM 659 N N . ALA A 1 88 ? 1.515 -10.565 -6.983 1.00 96.56 88 ALA A N 1
ATOM 660 C CA . ALA A 1 88 ? 2.842 -10.009 -6.721 1.00 96.56 88 ALA A CA 1
ATOM 661 C C . ALA A 1 88 ? 3.910 -11.112 -6.624 1.00 96.56 88 ALA A C 1
ATOM 663 O O . ALA A 1 88 ? 4.949 -11.028 -7.281 1.00 96.56 88 ALA A O 1
ATOM 664 N N . ARG A 1 89 ? 3.634 -12.194 -5.880 1.00 97.19 89 ARG A N 1
ATOM 665 C CA . ARG A 1 89 ? 4.522 -13.366 -5.764 1.00 97.19 89 ARG A CA 1
ATOM 666 C C . ARG A 1 89 ? 4.758 -14.056 -7.102 1.00 97.19 89 ARG A C 1
ATOM 668 O O . ARG A 1 89 ? 5.899 -14.382 -7.427 1.00 97.19 89 ARG A O 1
ATOM 675 N N . SER A 1 90 ? 3.705 -14.253 -7.895 1.00 97.19 90 SER A N 1
ATOM 676 C CA . SER A 1 90 ? 3.823 -14.862 -9.223 1.00 97.19 90 SER A CA 1
ATOM 677 C C . SER A 1 90 ? 4.710 -14.027 -10.151 1.00 97.19 90 SER A C 1
ATOM 679 O O . SER A 1 90 ? 5.566 -14.572 -10.851 1.00 97.19 90 SER A O 1
ATOM 681 N N . LEU A 1 91 ? 4.528 -12.704 -10.158 1.00 97.06 91 LEU A N 1
ATOM 682 C CA . LEU A 1 91 ? 5.351 -11.792 -10.953 1.00 97.06 91 LEU A CA 1
ATOM 683 C C . LEU A 1 91 ? 6.796 -11.744 -10.466 1.00 97.06 91 LEU A C 1
ATOM 685 O O . LEU A 1 91 ? 7.711 -11.787 -11.288 1.00 97.06 91 LEU A O 1
ATOM 689 N N . ALA A 1 92 ? 7.006 -11.718 -9.151 1.00 97.25 92 ALA A N 1
ATOM 690 C CA . ALA A 1 92 ? 8.334 -11.762 -8.558 1.00 97.25 92 ALA A CA 1
ATOM 691 C C . ALA A 1 92 ? 9.086 -13.040 -8.953 1.00 97.25 92 ALA A C 1
ATOM 693 O O . ALA A 1 92 ? 10.244 -12.959 -9.358 1.00 97.25 92 ALA A O 1
ATOM 694 N N . GLY A 1 93 ? 8.415 -14.197 -8.951 1.00 97.12 93 GLY A N 1
ATOM 695 C CA . GLY A 1 93 ? 8.989 -15.452 -9.440 1.00 97.12 93 GLY A CA 1
ATOM 696 C C . GLY A 1 93 ? 9.404 -15.378 -10.912 1.00 97.12 93 GLY A C 1
ATOM 697 O O . GLY A 1 93 ? 10.526 -15.745 -11.257 1.00 97.12 93 GLY A O 1
ATOM 698 N N . ARG A 1 94 ? 8.540 -14.831 -11.778 1.00 95.69 94 ARG A N 1
ATOM 699 C CA . ARG A 1 94 ? 8.835 -14.660 -13.212 1.00 95.69 94 ARG A CA 1
ATOM 700 C C . ARG A 1 94 ? 10.016 -13.717 -13.468 1.00 95.69 94 ARG A C 1
ATOM 702 O O . ARG A 1 94 ? 10.786 -13.941 -14.395 1.00 95.69 94 ARG A O 1
ATOM 709 N N . LEU A 1 95 ? 10.142 -12.665 -12.662 1.00 93.94 95 LEU A N 1
ATOM 710 C CA . LEU A 1 95 ? 11.166 -11.628 -12.798 1.00 93.94 95 LEU A CA 1
ATOM 711 C C . LEU A 1 95 ? 12.421 -11.892 -11.945 1.00 93.94 95 LEU A C 1
ATOM 713 O O . LEU A 1 95 ? 13.305 -11.038 -11.894 1.00 93.94 95 LEU A O 1
ATOM 717 N N . ALA A 1 96 ? 12.504 -13.055 -11.284 1.00 95.38 96 ALA A N 1
ATOM 718 C CA . ALA A 1 96 ? 13.581 -13.429 -10.363 1.00 95.38 96 ALA A CA 1
ATOM 719 C C . ALA A 1 96 ? 13.837 -12.381 -9.257 1.00 95.38 96 ALA A C 1
ATOM 721 O O . ALA A 1 96 ? 14.977 -12.082 -8.897 1.00 95.38 96 ALA A O 1
ATOM 722 N N . VAL A 1 97 ? 12.760 -11.807 -8.721 1.00 95.94 97 VAL A N 1
ATOM 723 C CA . VAL A 1 97 ? 12.784 -10.819 -7.639 1.00 95.94 97 VAL A CA 1
ATOM 724 C C . VAL A 1 97 ? 12.625 -11.539 -6.310 1.00 95.94 97 VAL A C 1
ATOM 726 O O . VAL A 1 97 ? 11.644 -12.248 -6.092 1.00 95.94 97 VAL A O 1
ATOM 729 N N . ALA A 1 98 ? 13.577 -11.338 -5.402 1.00 95.19 98 ALA A N 1
ATOM 730 C CA . ALA A 1 98 ? 13.457 -11.836 -4.040 1.00 95.19 98 ALA A CA 1
ATOM 731 C C . ALA A 1 98 ? 12.427 -11.000 -3.270 1.00 95.19 98 ALA A C 1
ATOM 733 O O . ALA A 1 98 ? 12.588 -9.785 -3.126 1.00 95.19 98 ALA A O 1
ATOM 734 N N . LEU A 1 99 ? 11.383 -11.657 -2.766 1.00 95.88 99 LEU A N 1
ATOM 735 C CA . LEU A 1 99 ? 10.421 -11.036 -1.868 1.00 95.88 99 LEU A CA 1
ATOM 736 C C . LEU A 1 99 ? 10.848 -11.261 -0.412 1.00 95.88 99 LEU A C 1
ATOM 738 O O . LEU A 1 99 ? 11.237 -12.373 -0.060 1.00 95.88 99 LEU A O 1
ATOM 742 N N . PRO A 1 100 ? 10.823 -10.220 0.430 1.00 94.50 100 PRO A N 1
ATOM 743 C CA . PRO A 1 100 ? 11.197 -10.339 1.831 1.00 94.50 100 PRO A CA 1
ATOM 744 C C . PRO A 1 100 ? 10.077 -10.983 2.651 1.00 94.50 100 PRO A C 1
ATOM 746 O O . PRO A 1 100 ? 8.955 -10.496 2.629 1.00 94.50 100 PRO A O 1
ATOM 749 N N . ASP A 1 101 ? 10.409 -11.972 3.478 1.00 92.38 101 ASP A N 1
ATOM 750 C CA . ASP A 1 101 ? 9.439 -12.625 4.375 1.00 92.38 101 ASP A CA 1
ATOM 751 C C . ASP A 1 101 ? 9.043 -11.767 5.592 1.00 92.38 101 ASP A C 1
ATOM 753 O O . ASP A 1 10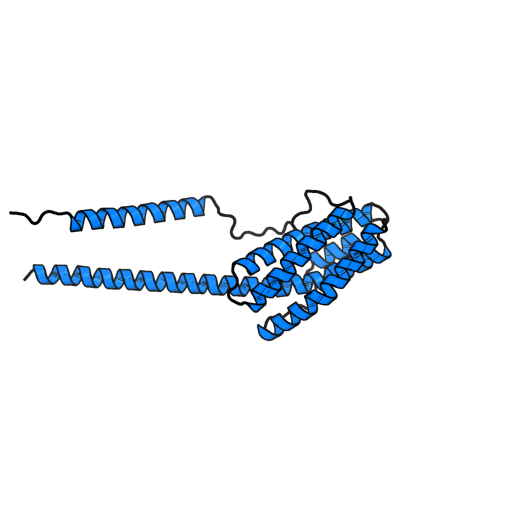1 ? 8.199 -12.155 6.400 1.00 92.38 101 ASP A O 1
ATOM 757 N N . THR A 1 102 ? 9.680 -10.604 5.761 1.00 92.44 102 THR A N 1
ATOM 758 C CA . THR A 1 102 ? 9.483 -9.716 6.908 1.00 92.44 102 THR A CA 1
ATOM 759 C C . THR A 1 102 ? 9.264 -8.263 6.497 1.00 92.44 102 THR A C 1
ATOM 761 O O . THR A 1 102 ? 9.735 -7.765 5.462 1.00 92.44 102 THR A O 1
ATOM 764 N N . VAL A 1 103 ? 8.535 -7.566 7.366 1.00 94.31 103 VAL A N 1
ATOM 765 C CA . VAL A 1 103 ? 8.271 -6.129 7.279 1.00 94.31 103 VAL A CA 1
ATOM 766 C 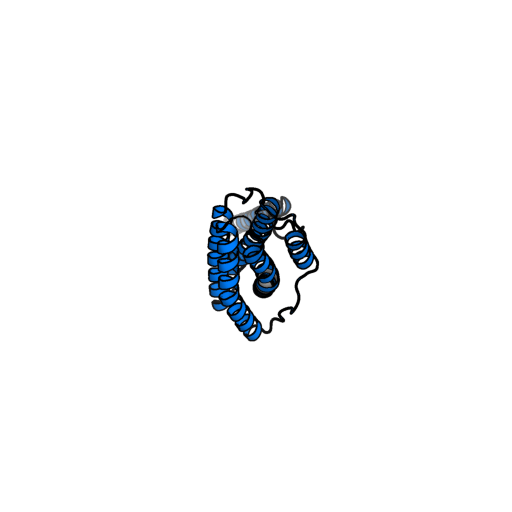C . VAL A 1 103 ? 9.499 -5.329 7.717 1.00 94.31 103 VAL A C 1
ATOM 768 O O . VAL A 1 103 ? 10.392 -5.836 8.400 1.00 94.31 103 VAL A O 1
ATOM 771 N N . THR A 1 104 ? 9.572 -4.057 7.327 1.00 93.31 104 THR A N 1
ATOM 772 C CA . THR A 1 104 ? 10.632 -3.167 7.821 1.00 93.31 104 THR A CA 1
ATOM 773 C C . THR A 1 104 ? 10.425 -2.838 9.303 1.00 93.31 104 THR A C 1
ATOM 775 O O . THR A 1 104 ? 9.322 -2.958 9.834 1.00 93.31 104 THR A O 1
ATOM 778 N N . ARG A 1 105 ? 11.476 -2.349 9.982 1.00 94.44 105 ARG A N 1
ATOM 779 C CA . ARG A 1 105 ? 11.347 -1.839 11.363 1.00 94.44 105 ARG A CA 1
ATOM 780 C C . ARG A 1 105 ? 10.279 -0.751 11.487 1.00 94.44 105 ARG A C 1
ATOM 782 O O . ARG A 1 105 ? 9.603 -0.677 12.502 1.00 94.44 105 ARG A O 1
ATOM 789 N N . GLU A 1 106 ? 10.135 0.075 10.459 1.00 92.38 106 GLU A N 1
ATOM 790 C CA . GLU A 1 106 ? 9.155 1.158 10.430 1.00 92.38 106 GLU A CA 1
ATOM 791 C C . GLU A 1 106 ? 7.720 0.625 10.308 1.00 92.38 106 GLU A C 1
ATOM 793 O O . GLU A 1 106 ? 6.858 0.996 11.096 1.00 92.38 106 GLU A O 1
ATOM 798 N N . GLN A 1 107 ? 7.487 -0.330 9.404 1.00 94.62 107 GLN A N 1
ATOM 799 C CA . GLN A 1 107 ? 6.197 -1.015 9.256 1.00 94.62 107 GLN A CA 1
ATOM 800 C C . GLN A 1 107 ? 5.800 -1.795 10.513 1.00 94.62 107 GLN A C 1
ATOM 802 O O . GLN A 1 107 ? 4.633 -1.794 10.915 1.00 94.62 107 GLN A O 1
ATOM 807 N N . GLN A 1 108 ? 6.778 -2.427 11.168 1.00 95.56 108 GLN A N 1
ATOM 808 C CA . GLN A 1 108 ? 6.558 -3.053 12.466 1.00 95.56 108 GLN A CA 1
ATOM 809 C C . GLN A 1 108 ? 6.136 -2.009 13.506 1.00 95.56 108 GLN A C 1
ATOM 811 O O . GLN A 1 108 ? 5.131 -2.209 14.180 1.00 95.56 108 GLN A O 1
ATOM 816 N N . ALA A 1 109 ? 6.835 -0.871 13.579 1.00 95.19 109 ALA A N 1
ATOM 817 C CA . ALA A 1 109 ? 6.497 0.210 14.501 1.00 95.19 109 ALA A CA 1
ATOM 818 C C . ALA A 1 109 ? 5.095 0.791 14.244 1.00 95.19 109 ALA A C 1
ATOM 820 O O . ALA A 1 109 ? 4.384 1.089 15.197 1.00 95.19 109 ALA A O 1
ATOM 821 N N . TRP A 1 110 ? 4.653 0.899 12.988 1.00 95.88 110 TRP A N 1
ATOM 822 C CA . TRP A 1 110 ? 3.279 1.304 12.661 1.00 95.88 110 TRP A CA 1
ATOM 823 C C . TRP A 1 110 ? 2.245 0.286 13.139 1.00 95.88 110 TRP A C 1
ATOM 825 O O . TRP A 1 110 ? 1.219 0.651 13.708 1.00 95.88 110 TRP A O 1
ATOM 835 N N . THR A 1 111 ? 2.523 -1.003 12.946 1.00 95.81 111 THR A N 1
ATOM 836 C CA . THR A 1 111 ? 1.646 -2.072 13.441 1.00 95.81 111 THR A CA 1
ATOM 837 C C . THR A 1 111 ? 1.601 -2.063 14.974 1.00 95.81 111 THR A C 1
ATOM 839 O O . THR A 1 111 ? 0.542 -2.263 15.567 1.00 95.81 111 THR A O 1
ATOM 842 N N . ASP A 1 112 ? 2.734 -1.788 15.626 1.00 96.19 112 ASP A N 1
ATOM 843 C CA . ASP A 1 112 ? 2.843 -1.660 17.081 1.00 96.19 112 ASP A CA 1
ATOM 844 C C . ASP A 1 112 ? 2.097 -0.435 17.623 1.00 96.19 112 ASP A C 1
ATOM 846 O O . ASP A 1 112 ? 1.412 -0.533 18.641 1.00 96.19 112 ASP A O 1
ATOM 850 N N . GLU A 1 113 ? 2.171 0.697 16.930 1.00 95.56 113 GLU A N 1
ATOM 851 C CA . GLU A 1 113 ? 1.420 1.914 17.246 1.00 95.56 113 GLU A CA 1
ATOM 852 C C . GLU A 1 113 ? -0.092 1.663 17.185 1.00 95.56 113 GLU A C 1
ATOM 854 O O . GLU A 1 113 ? -0.817 2.033 18.107 1.00 95.56 113 GLU A O 1
ATOM 859 N N . ILE A 1 114 ? -0.572 0.982 16.140 1.00 97.12 114 ILE A N 1
ATOM 860 C CA . ILE A 1 114 ? -1.990 0.619 16.005 1.00 97.12 114 ILE A CA 1
ATOM 861 C C . ILE A 1 114 ? -2.407 -0.315 17.144 1.00 97.12 114 ILE A C 1
ATOM 863 O O . ILE A 1 114 ? -3.437 -0.101 17.780 1.00 97.12 114 ILE A O 1
ATOM 867 N N . ARG A 1 115 ? -1.596 -1.338 17.433 1.00 96.56 115 ARG A N 1
ATOM 868 C CA . ARG A 1 115 ? -1.900 -2.345 18.459 1.00 96.56 115 ARG A CA 1
ATOM 869 C C . ARG A 1 115 ? -1.929 -1.777 19.872 1.00 96.56 115 ARG A C 1
ATOM 871 O O . ARG A 1 115 ? -2.716 -2.236 20.690 1.00 96.56 115 ARG A O 1
ATOM 878 N N . THR A 1 116 ? -1.038 -0.836 20.171 1.00 96.06 116 THR A N 1
ATOM 879 C CA . THR A 1 116 ? -0.920 -0.233 21.508 1.00 96.06 116 THR A CA 1
ATOM 880 C C . THR A 1 116 ? -1.784 1.015 21.678 1.00 96.06 116 THR A C 1
ATOM 882 O O . THR A 1 116 ? -1.841 1.561 22.776 1.00 96.06 116 THR A O 1
ATOM 885 N N . SER A 1 117 ? -2.476 1.458 20.623 1.00 94.38 117 SER A N 1
ATOM 886 C CA . SER A 1 117 ? -3.408 2.580 20.691 1.00 94.38 117 SER A CA 1
ATOM 887 C C . SER A 1 117 ? -4.558 2.302 21.659 1.00 94.38 117 SER A C 1
ATOM 889 O O . SER A 1 117 ? -5.139 1.217 21.657 1.00 94.38 117 SER A O 1
ATOM 891 N N . ASP A 1 118 ? -4.958 3.336 22.404 1.00 91.69 118 ASP A N 1
ATOM 892 C CA . ASP A 1 118 ? -6.133 3.277 23.270 1.00 91.69 118 ASP A CA 1
ATOM 893 C C . ASP A 1 118 ? -7.378 2.830 22.483 1.00 91.69 118 ASP A C 1
ATOM 895 O O . ASP A 1 118 ? -7.612 3.342 21.373 1.00 91.69 118 ASP A O 1
ATOM 899 N N . PRO A 1 119 ? -8.201 1.923 23.046 1.00 90.06 119 PRO A N 1
ATOM 900 C CA . PRO A 1 119 ? -9.461 1.517 22.440 1.00 90.06 119 PRO A CA 1
ATOM 901 C C . PRO A 1 119 ? -10.391 2.704 22.168 1.00 90.06 119 PRO A C 1
ATOM 903 O O . PRO A 1 119 ? -10.308 3.760 22.799 1.00 90.06 119 PRO A O 1
ATOM 906 N N . GLY A 1 120 ? -11.341 2.517 21.255 1.00 93.81 120 GLY A N 1
ATOM 907 C CA . GLY A 1 120 ? -12.322 3.549 20.934 1.00 93.81 120 GLY A CA 1
ATOM 908 C C . GLY A 1 120 ? -11.895 4.417 19.749 1.00 93.81 120 GLY A C 1
ATOM 909 O O . GLY A 1 120 ? -11.215 3.971 18.827 1.00 93.81 120 GLY A O 1
ATOM 910 N N . GLN A 1 121 ? -12.302 5.686 19.756 1.00 95.19 121 GLN A N 1
ATOM 911 C CA . GLN A 1 121 ? -12.061 6.600 18.633 1.00 95.19 121 GLN A CA 1
ATOM 912 C C . GLN A 1 121 ? -10.565 6.827 18.345 1.00 95.19 121 GLN A C 1
ATOM 914 O O . GLN A 1 121 ? -10.196 7.135 17.213 1.00 95.19 121 GLN A O 1
ATOM 919 N N . ARG A 1 122 ? -9.694 6.698 19.357 1.00 95.62 122 ARG A N 1
ATOM 920 C CA . ARG A 1 122 ? -8.245 6.851 19.176 1.00 95.62 122 ARG A CA 1
ATOM 921 C C . ARG A 1 122 ? -7.685 5.738 18.290 1.00 95.62 122 ARG A C 1
ATOM 923 O O . ARG A 1 122 ? -6.994 6.068 17.330 1.00 95.62 122 ARG A O 1
ATOM 930 N N . PHE A 1 123 ? -8.046 4.483 18.563 1.00 98.06 123 PHE A N 1
ATOM 931 C CA . PHE A 1 123 ? -7.707 3.338 17.718 1.00 98.06 123 PHE A CA 1
ATOM 932 C C . PHE A 1 123 ? -8.135 3.568 16.262 1.00 98.06 123 PHE A C 1
ATOM 934 O O . PHE A 1 123 ? -7.297 3.496 15.364 1.00 98.06 123 PHE A O 1
ATOM 941 N N . ASP A 1 124 ? -9.405 3.933 16.039 1.00 98.31 124 ASP A N 1
ATOM 942 C CA . ASP A 1 124 ? -9.946 4.167 14.692 1.00 98.31 124 ASP A CA 1
ATOM 943 C C . ASP A 1 124 ? -9.131 5.225 13.934 1.00 98.31 124 ASP A C 1
ATOM 945 O O . ASP A 1 124 ? -8.753 5.005 12.784 1.00 98.31 124 ASP A O 1
ATOM 949 N N . ARG A 1 125 ? -8.789 6.350 14.581 1.00 97.12 125 ARG A N 1
ATOM 950 C CA . ARG A 1 125 ?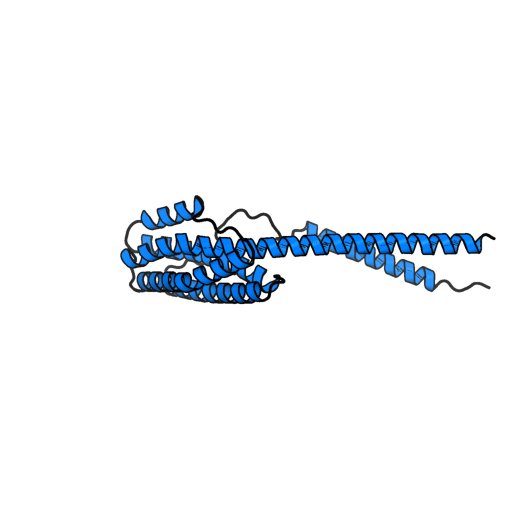 -7.963 7.391 13.950 1.00 97.12 125 ARG A CA 1
ATOM 951 C C . ARG A 1 125 ? -6.561 6.902 13.612 1.00 97.12 125 ARG A C 1
ATOM 953 O O . ARG A 1 125 ? -6.086 7.193 12.519 1.00 97.12 125 ARG A O 1
ATOM 960 N N . VAL A 1 126 ? -5.884 6.216 14.534 1.00 97.31 126 VAL A N 1
ATOM 961 C CA . VAL A 1 126 ? -4.502 5.757 14.315 1.00 97.31 126 VAL A CA 1
ATOM 962 C C . VAL A 1 126 ? -4.459 4.761 13.157 1.00 97.31 126 VAL A C 1
ATOM 964 O O . VAL A 1 126 ? -3.674 4.947 12.231 1.00 97.31 126 VAL A O 1
ATOM 967 N N . TYR A 1 127 ? -5.351 3.768 13.159 1.00 98.31 127 TYR A N 1
ATOM 968 C CA . TYR A 1 127 ? -5.466 2.793 12.076 1.00 98.31 127 TYR A CA 1
ATOM 969 C C . TYR A 1 127 ? -5.760 3.467 10.729 1.00 98.31 127 TYR A C 1
ATOM 971 O O . TYR A 1 127 ? -4.990 3.312 9.780 1.00 98.31 127 TYR A O 1
ATOM 979 N N . VAL A 1 128 ? -6.833 4.265 10.649 1.00 98.31 128 VAL A N 1
ATOM 980 C CA . VAL A 1 128 ? -7.289 4.848 9.379 1.00 98.31 128 VAL A CA 1
ATOM 981 C C . VAL A 1 128 ? -6.234 5.765 8.771 1.00 98.31 128 VAL A C 1
ATOM 983 O O . VAL A 1 128 ? -5.930 5.650 7.587 1.00 98.31 128 VAL A O 1
ATOM 986 N N . ASN A 1 129 ? -5.644 6.655 9.568 1.00 97.12 129 ASN A N 1
ATOM 987 C CA . ASN A 1 129 ? -4.687 7.630 9.050 1.00 97.12 129 ASN A CA 1
ATOM 988 C C . ASN A 1 129 ? -3.342 6.995 8.690 1.00 97.12 129 ASN A C 1
ATOM 990 O O . ASN A 1 129 ? -2.699 7.429 7.733 1.00 97.12 129 ASN A O 1
ATOM 994 N N . ARG A 1 130 ? -2.929 5.940 9.403 1.00 96.94 130 ARG A N 1
ATOM 995 C CA . ARG A 1 130 ? -1.708 5.202 9.068 1.00 96.94 130 ARG A CA 1
ATOM 996 C C . ARG A 1 130 ? -1.842 4.486 7.727 1.00 96.94 130 ARG A C 1
ATOM 998 O O . ARG A 1 130 ? -0.949 4.609 6.891 1.00 96.94 130 ARG A O 1
ATOM 1005 N N . LEU A 1 131 ? -2.955 3.782 7.512 1.00 97.69 131 LEU A N 1
ATOM 1006 C CA . LEU A 1 131 ? -3.202 3.094 6.245 1.00 97.69 131 LEU A CA 1
ATOM 1007 C C . LEU A 1 131 ? -3.435 4.090 5.108 1.00 97.69 131 LEU A C 1
ATOM 1009 O O . LEU A 1 131 ? -2.901 3.892 4.025 1.00 97.69 131 LEU A O 1
ATOM 1013 N N . ARG A 1 132 ? -4.122 5.210 5.356 1.00 96.81 132 ARG A N 1
ATOM 1014 C CA . ARG A 1 132 ? -4.338 6.235 4.324 1.00 96.81 132 ARG A CA 1
ATOM 1015 C C . ARG A 1 132 ? -3.022 6.823 3.814 1.00 96.81 132 ARG A C 1
ATOM 1017 O O . ARG A 1 132 ? -2.833 6.942 2.604 1.00 96.81 132 ARG A O 1
ATOM 1024 N N . ALA A 1 133 ? -2.087 7.105 4.723 1.00 95.25 133 ALA A N 1
ATOM 1025 C CA . ALA A 1 133 ? -0.755 7.577 4.360 1.00 95.25 133 ALA A CA 1
ATOM 1026 C C . ALA A 1 133 ? 0.025 6.522 3.559 1.00 95.25 133 ALA A C 1
ATOM 1028 O O . ALA A 1 133 ? 0.677 6.854 2.568 1.00 95.25 133 ALA A O 1
ATOM 1029 N N . ALA A 1 134 ? -0.063 5.249 3.957 1.00 95.25 134 ALA A N 1
ATOM 1030 C CA . ALA A 1 134 ? 0.579 4.154 3.237 1.00 95.25 134 ALA A CA 1
ATOM 1031 C C . ALA A 1 134 ? 0.004 3.954 1.830 1.00 95.25 134 ALA A C 1
ATOM 1033 O O . ALA A 1 134 ? 0.763 3.810 0.870 1.00 95.25 134 ALA A O 1
ATOM 1034 N N . HIS A 1 135 ? -1.320 4.017 1.694 1.00 95.81 135 HIS A N 1
ATOM 1035 C CA . HIS A 1 135 ? -2.018 3.846 0.423 1.00 95.81 135 HIS A CA 1
ATOM 1036 C C . HIS A 1 135 ? -1.702 4.961 -0.559 1.00 95.81 135 HIS A C 1
ATOM 1038 O O . HIS A 1 135 ? -1.503 4.673 -1.735 1.00 95.81 135 HIS A O 1
ATOM 1044 N N . GLY A 1 136 ? -1.584 6.212 -0.109 1.00 93.56 136 GLY A N 1
ATOM 1045 C CA . GLY A 1 136 ? -1.168 7.297 -0.996 1.00 93.56 136 GLY A CA 1
ATOM 1046 C C . GLY A 1 136 ? 0.282 7.156 -1.475 1.00 93.56 136 GLY A C 1
ATOM 1047 O O . GLY A 1 136 ? 0.548 7.335 -2.663 1.00 93.56 136 GLY A O 1
ATOM 1048 N N . THR A 1 137 ? 1.205 6.711 -0.613 1.00 93.25 137 THR A N 1
ATOM 1049 C CA . THR A 1 137 ? 2.584 6.386 -1.029 1.00 93.25 137 THR A CA 1
ATOM 1050 C C . THR A 1 137 ? 2.633 5.223 -2.026 1.00 93.25 137 THR A C 1
ATOM 1052 O O . THR A 1 137 ? 3.358 5.289 -3.020 1.00 93.25 137 THR A O 1
ATOM 1055 N N . LEU A 1 138 ? 1.865 4.154 -1.795 1.00 95.38 138 LEU A N 1
ATOM 1056 C CA . LEU A 1 138 ? 1.842 3.000 -2.696 1.00 95.38 138 LEU A CA 1
ATOM 1057 C C . LEU A 1 138 ? 1.134 3.320 -4.021 1.00 95.38 138 LEU A C 1
ATOM 1059 O O . LEU A 1 138 ? 1.577 2.866 -5.076 1.00 95.38 138 LEU A O 1
ATOM 1063 N N . PHE A 1 139 ? 0.085 4.145 -3.986 1.00 96.62 139 PHE A N 1
ATOM 1064 C CA . PHE A 1 139 ? -0.587 4.678 -5.171 1.00 96.62 139 PHE A CA 1
ATOM 1065 C C . PHE A 1 139 ? 0.374 5.479 -6.052 1.00 96.62 139 PHE A C 1
ATOM 1067 O O . PHE A 1 139 ? 0.380 5.289 -7.270 1.00 96.62 139 PHE A O 1
ATOM 1074 N N . GLU A 1 140 ? 1.196 6.347 -5.457 1.00 95.44 140 GLU A N 1
ATOM 1075 C CA . GLU A 1 140 ? 2.184 7.139 -6.190 1.00 95.44 140 GLU A CA 1
ATOM 1076 C C . GLU A 1 140 ? 3.190 6.231 -6.911 1.00 95.44 140 GLU A C 1
ATOM 1078 O O . GLU A 1 140 ? 3.350 6.333 -8.130 1.00 95.44 140 GLU A O 1
ATOM 1083 N N . LEU A 1 141 ? 3.795 5.282 -6.188 1.00 96.00 141 LEU A N 1
ATOM 1084 C CA . LEU A 1 141 ? 4.740 4.318 -6.759 1.00 96.00 141 LEU A CA 1
ATOM 1085 C C . LEU A 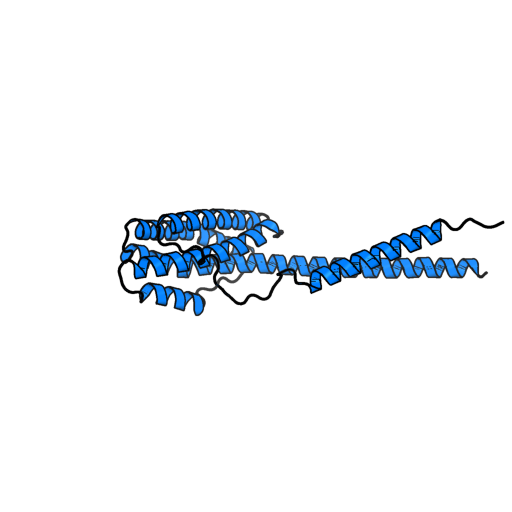1 141 ? 4.103 3.500 -7.892 1.00 96.00 141 LEU A C 1
ATOM 1087 O O . LEU A 1 141 ? 4.671 3.381 -8.978 1.00 96.00 141 LEU A O 1
ATOM 1091 N N . ALA A 1 142 ? 2.908 2.954 -7.660 1.00 97.62 142 ALA A N 1
ATOM 1092 C CA . ALA A 1 142 ? 2.204 2.156 -8.657 1.00 97.62 142 ALA A CA 1
ATOM 1093 C C . ALA A 1 142 ? 1.844 2.980 -9.900 1.00 97.62 142 ALA A C 1
ATOM 1095 O O . ALA A 1 142 ? 1.954 2.478 -11.017 1.00 97.62 142 ALA A O 1
ATOM 1096 N N . SER A 1 143 ? 1.475 4.251 -9.730 1.00 97.62 143 SER A N 1
ATOM 1097 C CA . SER A 1 143 ? 1.174 5.159 -10.841 1.00 97.62 143 SER A CA 1
ATOM 1098 C C . SER A 1 143 ? 2.410 5.441 -11.696 1.00 97.62 143 SER A C 1
ATOM 1100 O O . SER A 1 143 ? 2.325 5.389 -12.925 1.00 97.62 143 SER A O 1
ATOM 1102 N N . GLN A 1 144 ? 3.566 5.673 -11.064 1.00 95.75 144 GLN A N 1
ATOM 1103 C CA . GLN A 1 144 ? 4.839 5.863 -11.767 1.00 95.75 144 GLN A CA 1
ATOM 1104 C C . GLN A 1 144 ? 5.220 4.611 -12.568 1.00 95.75 144 GLN A C 1
ATOM 1106 O O . GLN A 1 144 ? 5.471 4.695 -13.771 1.00 95.75 144 GLN A O 1
ATOM 1111 N N . VAL A 1 145 ? 5.172 3.432 -11.938 1.00 97.19 145 VAL A N 1
ATOM 1112 C CA . VAL A 1 145 ? 5.471 2.156 -12.607 1.00 97.19 145 VAL A CA 1
ATOM 1113 C C . VAL A 1 145 ? 4.499 1.894 -13.751 1.00 97.19 145 VAL A C 1
ATOM 1115 O O . VAL A 1 145 ? 4.920 1.574 -14.860 1.00 97.19 145 VAL A O 1
ATOM 1118 N N . ARG A 1 146 ? 3.197 2.096 -13.533 1.00 97.75 146 ARG A N 1
ATOM 1119 C CA . ARG A 1 146 ? 2.166 1.938 -14.563 1.00 97.75 146 ARG A CA 1
ATOM 1120 C C . ARG A 1 146 ? 2.461 2.793 -15.800 1.00 97.75 146 ARG A C 1
ATOM 1122 O O . ARG A 1 146 ? 2.291 2.313 -16.925 1.00 97.75 146 ARG A O 1
ATOM 1129 N N . ALA A 1 147 ? 2.877 4.041 -15.598 1.00 95.38 147 ALA A N 1
ATOM 1130 C CA . ALA A 1 147 ? 3.181 4.968 -16.681 1.00 95.38 147 ALA A CA 1
ATOM 1131 C C . ALA A 1 147 ? 4.468 4.597 -17.431 1.00 95.38 147 ALA A C 1
ATOM 1133 O O . ALA A 1 147 ? 4.519 4.737 -18.650 1.00 95.38 147 ALA A O 1
ATOM 1134 N N . ALA A 1 148 ? 5.485 4.114 -16.717 1.00 92.44 148 ALA A N 1
ATOM 1135 C CA . ALA A 1 148 ? 6.849 4.109 -17.231 1.00 92.44 148 ALA A CA 1
ATOM 1136 C C . ALA A 1 148 ? 7.431 2.716 -17.515 1.00 92.44 148 ALA A C 1
ATOM 1138 O O . ALA A 1 148 ? 8.341 2.614 -18.332 1.00 92.44 148 ALA A O 1
ATOM 1139 N N . THR A 1 149 ? 6.919 1.644 -16.891 1.00 95.06 149 THR A N 1
ATOM 1140 C CA . THR A 1 149 ? 7.451 0.276 -17.067 1.00 95.06 149 THR A CA 1
ATOM 1141 C C . THR A 1 149 ? 7.514 -0.128 -18.541 1.00 95.06 149 THR A C 1
ATOM 1143 O O . THR A 1 149 ? 6.782 0.420 -19.363 1.00 95.06 149 THR A O 1
ATOM 1146 N N . LEU A 1 150 ? 8.361 -1.097 -18.893 1.00 93.38 150 LEU A N 1
ATOM 1147 C CA . LEU A 1 150 ? 8.432 -1.688 -20.239 1.00 93.38 150 LEU A CA 1
ATOM 1148 C C . LEU A 1 150 ? 7.832 -3.104 -20.300 1.00 93.38 150 LEU A C 1
ATOM 1150 O O . LEU A 1 150 ? 7.773 -3.686 -21.380 1.00 93.38 150 LEU A O 1
ATOM 1154 N N . ASP A 1 151 ? 7.391 -3.662 -19.168 1.00 94.88 151 ASP A N 1
ATOM 1155 C CA . ASP A 1 151 ? 6.766 -4.987 -19.091 1.00 94.88 151 ASP A CA 1
ATOM 1156 C C . ASP A 1 151 ? 5.242 -4.844 -19.000 1.00 94.88 151 ASP A C 1
ATOM 1158 O O . ASP A 1 151 ? 4.708 -4.309 -18.029 1.00 94.88 151 ASP A O 1
ATOM 1162 N N . ASP A 1 152 ? 4.517 -5.340 -20.003 1.00 96.56 152 ASP A N 1
ATOM 1163 C CA . ASP A 1 152 ? 3.056 -5.199 -20.065 1.00 96.56 152 ASP A CA 1
ATOM 1164 C C . ASP A 1 152 ? 2.321 -5.918 -18.929 1.00 96.56 152 ASP A C 1
ATOM 1166 O O . ASP A 1 152 ? 1.239 -5.494 -18.518 1.00 96.56 152 ASP A O 1
ATOM 1170 N N . THR A 1 153 ? 2.898 -6.984 -18.373 1.00 96.94 153 THR A N 1
ATOM 1171 C CA . THR A 1 153 ? 2.284 -7.678 -17.233 1.00 96.94 153 THR A CA 1
ATOM 1172 C C . THR A 1 153 ? 2.523 -6.908 -15.940 1.00 96.94 153 THR A C 1
ATOM 1174 O O . THR A 1 153 ? 1.610 -6.806 -15.122 1.00 96.94 153 THR A O 1
ATOM 1177 N N . VAL A 1 154 ? 3.708 -6.308 -15.770 1.00 97.56 154 VAL A N 1
ATOM 1178 C CA . VAL A 1 154 ? 3.951 -5.369 -14.662 1.00 97.56 154 VAL A CA 1
ATOM 1179 C C . VAL A 1 154 ? 3.046 -4.150 -14.804 1.00 97.56 154 VAL A C 1
ATOM 1181 O O . VAL A 1 154 ? 2.456 -3.714 -13.821 1.00 97.56 154 VAL A O 1
ATOM 1184 N N . ARG A 1 155 ? 2.839 -3.652 -16.028 1.00 98.00 155 ARG A N 1
ATOM 1185 C CA . ARG A 1 155 ? 1.911 -2.551 -16.305 1.00 98.00 155 ARG A CA 1
ATOM 1186 C C . ARG A 1 155 ? 0.483 -2.891 -15.893 1.00 98.00 155 ARG A C 1
ATOM 1188 O O . ARG A 1 155 ? -0.181 -2.067 -15.266 1.00 98.00 155 ARG A O 1
ATOM 1195 N N . ALA A 1 156 ? 0.004 -4.084 -16.239 1.00 98.25 156 ALA A N 1
ATOM 1196 C CA . ALA A 1 156 ? -1.322 -4.553 -15.849 1.00 98.25 156 ALA A CA 1
ATOM 1197 C C . ALA A 1 156 ? -1.444 -4.698 -14.324 1.00 98.25 156 ALA A C 1
ATOM 1199 O O . ALA A 1 156 ? -2.418 -4.237 -13.738 1.00 98.25 156 ALA A O 1
ATOM 1200 N N . PHE A 1 157 ? -0.427 -5.255 -13.667 1.00 98.38 157 PHE A N 1
ATOM 1201 C CA . PHE A 1 157 ? -0.400 -5.362 -12.211 1.00 98.38 157 PHE A CA 1
ATOM 1202 C C . PHE A 1 157 ? -0.392 -3.993 -11.522 1.00 98.38 157 PHE A C 1
ATOM 1204 O O . PHE A 1 157 ? -1.196 -3.753 -10.626 1.00 98.38 157 PHE A O 1
ATOM 1211 N N . ALA A 1 158 ? 0.446 -3.064 -11.982 1.00 98.50 158 ALA A N 1
ATOM 1212 C CA . ALA A 1 158 ? 0.493 -1.701 -11.468 1.00 98.50 158 ALA A CA 1
ATOM 1213 C C . ALA A 1 158 ? -0.858 -0.985 -11.630 1.00 98.50 158 ALA A C 1
ATOM 1215 O O . ALA A 1 158 ? -1.288 -0.288 -10.715 1.00 98.50 158 ALA A O 1
ATOM 1216 N N . GLN A 1 159 ? -1.578 -1.218 -12.736 1.00 98.62 159 GLN A N 1
ATOM 1217 C CA . GLN A 1 159 ? -2.950 -0.727 -12.909 1.00 98.62 159 GLN A CA 1
ATOM 1218 C C . GLN A 1 159 ? -3.894 -1.276 -11.830 1.00 98.62 159 GLN A C 1
ATOM 1220 O O . GLN A 1 159 ? -4.640 -0.513 -11.220 1.00 98.62 159 GLN A O 1
ATOM 1225 N N . THR A 1 160 ? -3.844 -2.581 -11.555 1.00 98.44 160 THR A N 1
ATOM 1226 C CA . THR A 1 160 ? -4.657 -3.200 -10.498 1.00 98.44 160 THR A CA 1
ATOM 1227 C C . THR A 1 160 ? -4.319 -2.641 -9.115 1.00 98.44 160 THR A C 1
ATOM 1229 O O . THR A 1 160 ? -5.226 -2.411 -8.310 1.00 98.44 160 THR A O 1
ATOM 1232 N N . VAL A 1 161 ? -3.037 -2.382 -8.832 1.00 98.38 161 VAL A N 1
ATOM 1233 C CA . VAL A 1 161 ? -2.609 -1.747 -7.576 1.00 98.38 161 VAL A CA 1
ATOM 1234 C C . VAL A 1 161 ? -3.171 -0.329 -7.483 1.00 98.38 161 VAL A C 1
ATOM 1236 O O . VAL A 1 161 ? -3.802 -0.011 -6.481 1.00 98.38 161 VAL A O 1
ATOM 1239 N N . VAL A 1 162 ? -3.038 0.490 -8.533 1.00 98.56 162 VAL A N 1
ATOM 1240 C CA . VAL A 1 162 ? -3.603 1.853 -8.601 1.00 98.56 162 VAL A CA 1
ATOM 1241 C C . VAL A 1 162 ? -5.102 1.850 -8.291 1.00 98.56 162 VAL A C 1
ATOM 1243 O O . VAL A 1 162 ? -5.561 2.586 -7.419 1.00 98.56 162 VAL A O 1
ATOM 1246 N N . GLU A 1 163 ? -5.868 0.990 -8.961 1.00 98.19 163 GLU A N 1
ATOM 1247 C CA . GLU A 1 163 ? -7.313 0.880 -8.745 1.00 98.19 163 GLU A CA 1
ATOM 1248 C C . GLU A 1 163 ? -7.651 0.426 -7.324 1.00 98.19 163 GLU A C 1
ATOM 1250 O O . GLU A 1 163 ? -8.613 0.913 -6.729 1.00 98.19 163 GLU A O 1
ATOM 1255 N N . THR A 1 164 ? -6.868 -0.497 -6.767 1.00 98.00 164 THR A N 1
ATOM 1256 C CA . THR A 1 164 ? -7.092 -0.997 -5.409 1.00 98.00 164 THR A CA 1
ATOM 1257 C C . THR A 1 164 ? -6.785 0.065 -4.366 1.00 98.00 164 THR A C 1
ATOM 1259 O O . THR A 1 164 ? -7.622 0.294 -3.498 1.00 98.00 164 THR A O 1
ATOM 1262 N N . MET A 1 165 ? -5.673 0.790 -4.495 1.00 97.25 165 MET A N 1
ATOM 1263 C CA . MET A 1 165 ? -5.334 1.877 -3.576 1.00 97.25 165 MET A CA 1
ATOM 1264 C C . MET A 1 165 ? -6.376 2.998 -3.621 1.00 97.25 165 MET A C 1
ATOM 1266 O O . MET A 1 165 ? -6.807 3.464 -2.574 1.00 97.25 165 MET A O 1
ATOM 1270 N N . LEU A 1 166 ? -6.871 3.386 -4.805 1.00 97.06 166 LEU A N 1
ATOM 1271 C CA . LEU A 1 166 ? -7.952 4.377 -4.908 1.00 97.06 166 LEU A CA 1
ATOM 1272 C C . LEU A 1 166 ? -9.241 3.909 -4.220 1.00 97.06 166 LEU A C 1
ATOM 1274 O O . LEU A 1 166 ? -9.893 4.689 -3.524 1.00 97.06 166 LEU A O 1
ATOM 1278 N N . ARG A 1 167 ? -9.624 2.636 -4.387 1.00 97.94 167 ARG A N 1
ATOM 1279 C CA . ARG A 1 167 ? -10.779 2.081 -3.665 1.00 97.94 167 ARG A CA 1
ATOM 1280 C C . ARG A 1 167 ? -10.547 2.087 -2.157 1.00 97.94 167 ARG A C 1
ATOM 1282 O O . ARG A 1 167 ? -11.443 2.492 -1.425 1.00 97.94 167 ARG A O 1
ATOM 1289 N N . GLN A 1 168 ? -9.373 1.672 -1.694 1.00 97.25 168 GLN A N 1
ATOM 1290 C CA . GLN A 1 168 ? -9.062 1.616 -0.268 1.00 97.25 168 GLN A CA 1
ATOM 1291 C C . GLN A 1 168 ? -8.973 3.005 0.372 1.00 97.25 168 GLN A C 1
ATOM 1293 O O . GLN A 1 168 ? -9.494 3.184 1.469 1.00 97.25 168 GLN A O 1
ATOM 1298 N N . LEU A 1 169 ? -8.450 4.012 -0.334 1.00 97.00 169 LEU A N 1
ATOM 1299 C CA . LEU A 1 169 ? -8.520 5.412 0.091 1.00 97.00 169 LEU A CA 1
ATOM 1300 C C . LEU A 1 169 ? -9.977 5.850 0.303 1.00 97.00 169 LEU A C 1
ATOM 1302 O O . LEU A 1 169 ? -10.306 6.353 1.375 1.00 97.00 169 LEU A O 1
ATOM 1306 N N . ASN A 1 170 ? -10.876 5.560 -0.646 1.00 97.56 170 ASN A N 1
ATOM 1307 C CA . ASN A 1 170 ? -12.307 5.850 -0.486 1.00 97.56 170 ASN A CA 1
ATOM 1308 C C . ASN A 1 170 ? -12.934 5.082 0.696 1.00 97.56 170 ASN A C 1
ATOM 1310 O O . ASN A 1 170 ? -13.762 5.625 1.431 1.00 97.56 170 ASN A O 1
ATOM 1314 N N . LEU A 1 171 ? -12.550 3.816 0.905 1.00 98.12 171 LEU A N 1
ATOM 1315 C CA . LEU A 1 171 ? -13.001 3.020 2.051 1.00 98.12 171 LEU A CA 1
ATOM 1316 C C . LEU A 1 171 ? -12.555 3.658 3.373 1.00 98.12 171 LEU A C 1
ATOM 1318 O O . LEU A 1 171 ? -13.382 3.851 4.264 1.00 98.12 171 LEU A O 1
ATOM 1322 N N . LEU A 1 172 ? -11.288 4.044 3.487 1.00 98.06 172 LEU A N 1
ATOM 1323 C CA . LEU A 1 172 ? -10.735 4.709 4.663 1.00 98.06 172 LEU A CA 1
ATOM 1324 C C . LEU A 1 172 ? -11.395 6.069 4.906 1.00 98.06 172 LEU A C 1
ATOM 1326 O O . LEU A 1 172 ? -11.774 6.372 6.034 1.00 98.06 172 LEU A O 1
ATOM 1330 N N . GLU A 1 173 ? -11.620 6.864 3.864 1.00 97.06 173 GLU A N 1
ATOM 1331 C CA . GLU A 1 173 ? -12.293 8.164 3.966 1.00 97.06 173 GLU A CA 1
ATOM 1332 C C . GLU A 1 173 ? -13.756 8.029 4.402 1.00 97.06 173 GLU A C 1
ATOM 1334 O O . GLU A 1 173 ? -14.236 8.810 5.225 1.00 97.06 173 GLU A O 1
ATOM 1339 N N . SER A 1 174 ? -14.444 6.971 3.964 1.00 97.88 174 SER A N 1
ATOM 1340 C CA . SER A 1 174 ? -15.830 6.697 4.368 1.00 97.88 174 SER A CA 1
ATOM 1341 C C . SER A 1 174 ? -16.008 6.375 5.859 1.00 97.88 174 SER A C 1
ATOM 1343 O O . SER A 1 174 ? -17.138 6.324 6.342 1.00 97.88 174 SER A O 1
ATOM 1345 N N . THR A 1 175 ? -14.920 6.158 6.605 1.00 97.75 175 THR A N 1
ATOM 1346 C CA . THR A 1 175 ? -14.967 6.001 8.070 1.00 97.75 175 THR A CA 1
ATOM 1347 C C . THR A 1 175 ? -15.267 7.318 8.793 1.00 97.75 175 THR A C 1
ATOM 1349 O O . THR A 1 175 ? -15.646 7.297 9.963 1.00 97.75 175 THR A O 1
ATOM 1352 N N . GLY A 1 176 ? -15.083 8.463 8.122 1.00 96.38 176 GLY A N 1
ATOM 1353 C CA . GLY A 1 176 ? -15.271 9.796 8.697 1.00 96.38 176 GLY A CA 1
ATOM 1354 C C . GLY A 1 176 ? -14.167 10.243 9.662 1.00 96.38 176 GLY A C 1
ATOM 1355 O O . GLY A 1 176 ? -14.274 11.324 10.236 1.00 96.38 176 GLY A O 1
ATOM 1356 N N . VAL A 1 177 ? -13.113 9.439 9.852 1.00 95.56 177 VAL A N 1
ATOM 1357 C CA . VAL A 1 177 ? -11.984 9.748 10.754 1.00 95.56 177 VAL A CA 1
ATOM 1358 C C . VAL A 1 177 ? -10.641 9.907 10.028 1.00 95.56 177 VAL A C 1
ATOM 1360 O O . VAL A 1 177 ? -9.603 10.073 10.672 1.00 95.56 177 VAL A O 1
ATOM 1363 N N . ALA A 1 178 ? -10.661 9.865 8.693 1.00 94.00 178 ALA A N 1
ATOM 1364 C CA . ALA A 1 178 ? -9.513 10.169 7.849 1.00 94.00 178 ALA A CA 1
ATOM 1365 C C . ALA A 1 178 ? -9.210 11.676 7.857 1.00 94.00 178 ALA A C 1
ATOM 1367 O O . ALA A 1 178 ? -10.080 12.509 7.607 1.00 94.00 178 ALA A O 1
ATOM 1368 N N . GLU A 1 179 ? -7.957 12.025 8.118 1.00 89.94 179 GLU A N 1
ATOM 1369 C CA . GLU A 1 179 ? -7.463 13.395 8.187 1.00 89.94 179 GLU A CA 1
ATOM 1370 C C . GLU A 1 179 ? -6.879 13.815 6.828 1.00 89.94 179 GLU A C 1
ATOM 1372 O O . GLU A 1 179 ? -6.103 13.052 6.243 1.00 89.94 179 GLU A O 1
ATOM 1377 N N . PRO A 1 180 ? -7.150 15.038 6.328 1.00 78.38 180 PRO A N 1
ATOM 1378 C CA . PRO A 1 180 ? -6.681 15.480 5.010 1.00 78.38 180 PRO A CA 1
ATOM 1379 C C . PRO A 1 180 ? -5.162 15.380 4.801 1.00 78.38 180 PRO A C 1
ATOM 1381 O O . PRO A 1 180 ? -4.719 15.109 3.690 1.00 78.38 180 PRO A O 1
ATOM 1384 N N . GLY A 1 181 ? -4.364 15.559 5.860 1.00 79.56 181 GLY A N 1
ATOM 1385 C CA . GLY A 1 181 ? -2.897 15.516 5.803 1.00 79.56 181 GLY A CA 1
ATOM 1386 C C . GLY A 1 181 ? -2.280 14.113 5.747 1.00 79.56 181 GLY A C 1
ATOM 1387 O O . GLY A 1 181 ? -1.080 13.992 5.521 1.00 79.56 181 GLY A O 1
ATOM 1388 N N . SER A 1 182 ? -3.064 13.046 5.920 1.00 75.31 182 SER A N 1
ATOM 1389 C CA . SER A 1 182 ? -2.573 11.657 5.960 1.00 75.31 182 SER A CA 1
ATOM 1390 C C . SER A 1 182 ? -2.401 11.045 4.560 1.00 75.31 182 SER A C 1
ATOM 1392 O O . SER A 1 182 ? -2.948 9.990 4.264 1.00 75.31 182 SER A O 1
ATOM 1394 N N . LEU A 1 183 ? -1.729 11.749 3.647 1.00 77.06 183 LEU A N 1
ATOM 1395 C CA . LEU A 1 183 ? -1.679 11.376 2.223 1.00 77.06 183 LEU A CA 1
ATOM 1396 C C . LEU A 1 183 ? -0.439 10.586 1.822 1.00 77.06 183 LEU A C 1
ATOM 1398 O O . LEU A 1 183 ? -0.471 9.884 0.823 1.00 77.06 183 LEU A O 1
ATOM 1402 N N . VAL A 1 184 ? 0.651 10.708 2.566 1.00 73.56 184 VAL A N 1
ATOM 1403 C CA . VAL A 1 184 ? 1.906 10.027 2.252 1.00 73.56 184 VAL A CA 1
ATOM 1404 C C . VAL A 1 184 ? 2.632 9.695 3.540 1.00 73.56 184 VAL A C 1
ATOM 1406 O O . VAL A 1 184 ? 2.629 10.471 4.498 1.00 73.56 184 VAL A O 1
ATOM 1409 N N . LEU A 1 185 ? 3.277 8.535 3.560 1.00 73.88 185 LEU A N 1
ATOM 1410 C CA . LEU A 1 185 ? 4.298 8.235 4.546 1.00 73.88 185 LEU A CA 1
ATOM 1411 C C . LEU A 1 185 ? 5.474 9.164 4.261 1.00 73.88 185 LEU A C 1
ATOM 1413 O O . LEU A 1 185 ? 6.108 9.066 3.210 1.00 73.88 185 LEU A O 1
ATOM 1417 N N . THR A 1 186 ? 5.762 10.082 5.180 1.00 54.25 186 THR A N 1
ATOM 1418 C CA . THR A 1 186 ? 6.921 10.968 5.068 1.00 54.25 186 THR A CA 1
ATOM 1419 C C . THR A 1 186 ? 8.206 10.169 5.287 1.00 54.25 186 THR A C 1
ATOM 1421 O O . THR A 1 186 ? 8.844 10.253 6.331 1.00 54.25 186 THR A O 1
ATOM 1424 N N . ALA A 1 187 ? 8.602 9.385 4.291 1.00 42.12 187 ALA A N 1
ATOM 1425 C CA . ALA A 1 187 ? 9.973 8.948 4.132 1.00 42.12 187 ALA A CA 1
ATOM 1426 C C . ALA A 1 187 ? 10.723 10.097 3.453 1.00 42.12 187 ALA A C 1
ATOM 1428 O O . ALA A 1 187 ? 10.289 10.596 2.416 1.00 42.12 187 ALA A O 1
ATOM 1429 N N . ALA A 1 188 ? 11.845 10.530 4.024 1.00 36.47 188 ALA A N 1
ATOM 1430 C CA . ALA A 1 188 ? 12.763 11.438 3.348 1.00 36.47 188 ALA A CA 1
ATOM 1431 C C . ALA A 1 188 ? 13.268 10.770 2.056 1.00 36.47 188 ALA A C 1
ATOM 1433 O O . ALA A 1 188 ? 14.253 10.036 2.072 1.00 36.47 188 ALA A O 1
ATOM 1434 N N . ARG A 1 189 ? 12.571 10.975 0.936 1.00 38.38 189 ARG A N 1
ATOM 1435 C CA . ARG A 1 189 ? 12.993 10.510 -0.383 1.00 38.38 189 ARG A CA 1
ATOM 1436 C C . ARG A 1 189 ? 13.512 11.713 -1.159 1.00 38.38 189 ARG A C 1
ATOM 1438 O O . ARG A 1 189 ? 12.752 12.510 -1.694 1.00 38.38 189 ARG A O 1
ATOM 1445 N N . GLY A 1 190 ? 14.836 11.851 -1.173 1.00 48.97 190 GLY A N 1
ATOM 1446 C CA . GLY A 1 190 ? 15.516 12.536 -2.263 1.00 48.97 190 GLY A CA 1
ATOM 1447 C C . GLY A 1 190 ? 15.377 11.680 -3.520 1.00 48.97 190 GLY A C 1
ATOM 1448 O O . GLY A 1 190 ? 15.687 10.491 -3.484 1.00 48.97 190 GLY A O 1
ATOM 1449 N N . GLY A 1 191 ? 14.874 12.272 -4.599 1.00 47.91 191 GLY A N 1
ATOM 1450 C CA . GLY A 1 191 ? 14.726 11.609 -5.893 1.00 47.91 191 GLY A CA 1
ATOM 1451 C C . GLY A 1 191 ? 13.591 12.214 -6.710 1.00 47.91 191 GLY A C 1
ATOM 1452 O O . GLY A 1 191 ? 12.427 11.982 -6.413 1.00 47.91 191 GLY A O 1
ATOM 1453 N N . ASN A 1 192 ? 13.967 12.978 -7.735 1.00 48.88 192 ASN A N 1
ATOM 1454 C CA . ASN A 1 192 ? 13.158 13.394 -8.888 1.00 48.88 192 ASN A CA 1
ATOM 1455 C C . ASN A 1 192 ? 12.036 14.423 -8.649 1.00 48.88 192 ASN A C 1
ATOM 1457 O O . ASN A 1 192 ? 11.140 14.571 -9.479 1.00 48.88 192 ASN A O 1
ATOM 1461 N N . ALA A 1 193 ? 12.121 15.225 -7.585 1.00 43.94 193 ALA A N 1
ATOM 1462 C CA . ALA A 1 193 ? 11.479 16.537 -7.618 1.00 43.94 193 ALA A CA 1
ATOM 1463 C C . ALA A 1 193 ? 12.280 17.417 -8.585 1.00 43.94 193 ALA A C 1
ATOM 1465 O O . ALA A 1 193 ? 13.455 17.665 -8.319 1.00 43.94 193 ALA A O 1
ATOM 1466 N N . LEU A 1 194 ? 11.660 17.864 -9.685 1.00 51.72 194 LEU A N 1
ATOM 1467 C CA . LEU A 1 194 ? 12.276 18.810 -10.620 1.00 51.72 194 LEU A CA 1
ATOM 1468 C C . LEU A 1 194 ? 12.767 20.033 -9.840 1.00 51.72 194 LEU A C 1
ATOM 1470 O O . LEU A 1 194 ? 11.980 20.872 -9.393 1.00 51.72 194 LEU A O 1
ATOM 1474 N N . GLY A 1 195 ? 14.075 20.092 -9.627 1.00 51.84 195 GLY A N 1
ATOM 1475 C CA . GLY A 1 195 ? 14.725 21.148 -8.878 1.00 51.84 195 GLY A CA 1
ATOM 1476 C C . GLY A 1 195 ? 15.023 22.332 -9.785 1.00 51.84 195 GLY A C 1
ATOM 1477 O O . GLY A 1 195 ? 15.063 22.218 -11.009 1.00 51.84 195 GLY A O 1
ATOM 1478 N N . GLY A 1 196 ? 15.326 23.489 -9.195 1.00 51.25 196 GLY A N 1
ATOM 1479 C CA . GLY A 1 196 ? 15.771 24.659 -9.964 1.00 51.25 196 GLY A CA 1
ATOM 1480 C C . GLY A 1 196 ? 16.967 24.365 -10.887 1.00 51.25 196 GLY A C 1
ATOM 1481 O O . GLY A 1 196 ? 17.096 24.987 -11.937 1.00 51.25 196 GLY A O 1
ATOM 1482 N N . ALA A 1 197 ? 17.798 23.376 -10.541 1.00 49.97 197 ALA A N 1
ATOM 1483 C CA . ALA A 1 197 ? 18.907 22.909 -11.370 1.00 49.97 197 ALA A CA 1
ATOM 1484 C C . ALA A 1 197 ? 18.452 22.234 -12.681 1.00 49.97 197 ALA A C 1
ATOM 1486 O O . ALA A 1 197 ? 19.106 22.417 -13.708 1.00 49.97 197 ALA A O 1
ATOM 1487 N N . ASP A 1 198 ? 17.312 21.537 -12.682 1.00 59.22 198 ASP A N 1
ATOM 1488 C CA . ASP A 1 198 ? 16.781 20.854 -13.869 1.00 59.22 198 ASP A CA 1
ATOM 1489 C C . ASP A 1 198 ? 16.253 21.863 -14.898 1.00 59.22 198 ASP A C 1
ATOM 1491 O O . ASP A 1 198 ? 16.467 21.711 -16.101 1.00 59.22 198 ASP A O 1
ATOM 1495 N N . PHE A 1 199 ? 15.663 22.971 -14.431 1.00 56.31 199 PHE A N 1
ATOM 1496 C CA . PHE A 1 199 ? 15.267 24.089 -15.296 1.00 56.31 199 PHE A CA 1
ATOM 1497 C C . PHE A 1 199 ? 16.472 24.821 -15.895 1.00 56.31 199 PHE A C 1
ATOM 1499 O O . PHE A 1 199 ? 16.424 25.245 -17.052 1.00 56.31 199 PHE A O 1
ATOM 1506 N N . VAL A 1 200 ? 17.569 24.946 -15.143 1.00 57.44 200 VAL A N 1
ATOM 1507 C CA . VAL A 1 200 ? 18.816 25.538 -15.652 1.00 57.44 200 VAL A CA 1
ATOM 1508 C C . VAL A 1 200 ? 19.443 24.633 -16.711 1.00 57.44 200 VAL A C 1
ATOM 1510 O O . VAL A 1 200 ? 19.839 25.125 -17.767 1.00 57.44 200 VAL A O 1
ATOM 1513 N N . LEU A 1 201 ? 19.476 23.318 -16.486 1.00 53.31 201 LEU A N 1
ATOM 1514 C CA . LEU A 1 201 ? 19.983 22.362 -17.470 1.00 53.31 201 LEU A CA 1
ATOM 1515 C C . LEU A 1 201 ? 19.131 22.365 -18.753 1.00 53.31 201 LEU A C 1
ATOM 1517 O O . LEU A 1 201 ? 19.682 22.425 -19.855 1.00 53.31 201 LEU A O 1
ATOM 1521 N N . ALA A 1 202 ? 17.800 22.398 -18.624 1.00 54.22 202 ALA A N 1
ATOM 1522 C CA . ALA A 1 202 ? 16.881 22.518 -19.757 1.00 54.22 202 ALA A CA 1
ATOM 1523 C C . ALA A 1 202 ? 17.080 23.832 -20.540 1.00 54.22 202 ALA A C 1
ATOM 1525 O O . ALA A 1 202 ? 17.083 23.834 -21.777 1.00 54.22 202 ALA A O 1
ATOM 1526 N N . ALA A 1 203 ? 17.313 24.950 -19.846 1.00 54.31 203 ALA A N 1
ATOM 1527 C CA . ALA A 1 203 ? 17.592 26.238 -20.476 1.00 54.31 203 ALA A CA 1
ATOM 1528 C C . ALA A 1 203 ? 18.938 26.239 -21.224 1.00 54.31 203 ALA A C 1
ATOM 1530 O O . ALA A 1 203 ? 19.015 26.712 -22.359 1.00 54.31 203 ALA A O 1
ATOM 1531 N N . VAL A 1 204 ? 19.987 25.654 -20.636 1.00 60.00 204 VAL A N 1
ATOM 1532 C CA . VAL A 1 204 ? 21.315 25.554 -21.264 1.00 60.00 204 VAL A CA 1
ATOM 1533 C C . VAL A 1 204 ? 21.268 24.688 -22.524 1.00 60.00 204 VAL A C 1
ATOM 1535 O O . VAL A 1 204 ? 21.795 25.095 -23.562 1.00 60.00 204 VAL A O 1
ATOM 1538 N N . LEU A 1 205 ? 20.583 23.541 -22.485 1.00 58.38 205 LEU A N 1
ATOM 1539 C CA . LEU A 1 205 ? 20.413 22.675 -23.658 1.00 58.38 205 LEU A CA 1
ATOM 1540 C C . LEU A 1 205 ? 19.656 23.379 -24.795 1.00 58.38 205 LEU A C 1
ATOM 1542 O O . LEU A 1 205 ? 20.051 23.273 -25.958 1.00 58.38 205 LEU A O 1
ATOM 1546 N N . SER A 1 206 ? 18.631 24.167 -24.462 1.00 59.66 206 SER A N 1
ATOM 1547 C CA . SER A 1 206 ? 17.852 24.947 -25.435 1.00 59.66 206 SER A CA 1
ATOM 1548 C C . SER A 1 206 ? 18.700 26.019 -26.134 1.00 59.66 206 SER A C 1
ATOM 1550 O O . SER A 1 206 ? 18.603 26.209 -27.349 1.00 59.66 206 SER A O 1
ATOM 1552 N N . VAL A 1 207 ? 19.584 26.690 -25.388 1.00 63.47 207 VAL A N 1
ATOM 1553 C CA . VAL A 1 207 ? 20.494 27.716 -25.926 1.00 63.47 207 VAL A CA 1
ATOM 1554 C C . VAL A 1 207 ? 21.577 27.097 -26.813 1.00 63.47 207 VAL A C 1
ATOM 1556 O O . VAL A 1 207 ? 21.871 27.632 -27.883 1.00 63.47 207 VAL A O 1
ATOM 1559 N N . VAL A 1 208 ? 22.145 25.954 -26.418 1.00 64.31 208 VAL A N 1
ATOM 1560 C CA . VAL A 1 208 ? 23.163 25.250 -27.215 1.00 64.31 208 VAL A CA 1
ATOM 1561 C C . VAL A 1 208 ? 22.571 24.731 -28.528 1.00 64.31 208 VAL A C 1
ATOM 1563 O O . VAL A 1 208 ? 23.177 24.925 -29.585 1.00 64.31 208 VAL A O 1
ATOM 1566 N N . ALA A 1 209 ? 21.368 24.149 -28.486 1.00 59.22 209 ALA A N 1
ATOM 1567 C CA . ALA A 1 209 ? 20.659 23.709 -29.684 1.00 59.22 209 ALA A CA 1
ATOM 1568 C C . ALA A 1 209 ? 20.362 24.891 -30.624 1.00 59.22 209 ALA A C 1
ATOM 1570 O O . ALA A 1 209 ? 20.707 24.839 -31.804 1.00 59.22 209 ALA A O 1
ATOM 1571 N N . GLY A 1 210 ? 19.831 26.000 -30.094 1.00 59.47 210 GLY A N 1
ATOM 1572 C CA . GLY A 1 210 ? 19.558 27.208 -30.878 1.00 59.47 210 GLY A CA 1
ATOM 1573 C C . GLY A 1 210 ? 20.811 27.815 -31.522 1.00 59.47 210 GLY A C 1
ATOM 1574 O O . GLY A 1 210 ? 20.790 28.192 -32.696 1.00 59.47 210 GLY A O 1
ATOM 1575 N N . ALA A 1 211 ? 21.933 27.856 -30.796 1.00 59.19 211 ALA A N 1
ATOM 1576 C CA . ALA A 1 211 ? 23.201 28.366 -31.314 1.00 59.19 211 ALA A CA 1
ATOM 1577 C C . ALA A 1 211 ? 23.783 27.476 -32.427 1.00 59.19 211 ALA A C 1
ATOM 1579 O O . ALA A 1 211 ? 24.305 27.993 -33.419 1.00 59.19 211 ALA A O 1
ATOM 1580 N N . ALA A 1 212 ? 23.664 26.150 -32.299 1.00 58.28 212 ALA A N 1
ATOM 1581 C CA . ALA A 1 212 ? 24.097 25.205 -33.326 1.00 58.28 212 ALA A CA 1
ATOM 1582 C C . ALA A 1 212 ? 23.271 25.359 -34.615 1.00 58.28 212 ALA A C 1
ATOM 1584 O O . ALA A 1 212 ? 23.845 25.470 -35.702 1.00 58.28 212 ALA A O 1
ATOM 1585 N N . THR A 1 213 ? 21.943 25.464 -34.500 1.00 61.69 213 THR A N 1
ATOM 1586 C CA . THR A 1 213 ? 21.044 25.658 -35.648 1.00 61.69 213 THR A CA 1
ATOM 1587 C C . THR A 1 213 ? 21.287 27.002 -36.338 1.00 61.69 213 THR A C 1
ATOM 1589 O O . THR A 1 213 ? 21.392 27.061 -37.564 1.00 61.69 213 THR A O 1
ATOM 1592 N N . PHE A 1 214 ? 21.471 28.081 -35.572 1.00 59.56 214 PHE A N 1
ATOM 1593 C CA . PHE A 1 214 ? 21.744 29.411 -36.126 1.00 59.56 214 PHE A CA 1
ATOM 1594 C C . PHE A 1 214 ? 23.083 29.472 -36.877 1.00 59.56 214 PHE A C 1
ATOM 1596 O O . PHE A 1 214 ? 23.190 30.079 -37.947 1.00 59.56 214 PHE A O 1
ATOM 1603 N N . ARG A 1 215 ? 24.116 28.800 -36.355 1.00 61.31 215 ARG A N 1
ATOM 1604 C CA . ARG A 1 215 ? 25.436 28.735 -36.997 1.00 61.31 215 ARG A CA 1
ATOM 1605 C C . ARG A 1 215 ? 25.408 27.901 -38.281 1.00 61.31 215 ARG A C 1
ATOM 1607 O O . ARG A 1 215 ? 26.090 28.262 -39.238 1.00 61.31 215 ARG A O 1
ATOM 1614 N N . LEU A 1 216 ? 24.585 26.851 -38.329 1.00 56.38 216 LEU A N 1
ATOM 1615 C CA . LEU A 1 216 ? 24.375 26.030 -39.525 1.00 56.38 216 LEU A CA 1
ATOM 1616 C C . LEU A 1 216 ? 23.689 26.827 -40.648 1.00 56.38 216 LEU A C 1
ATOM 1618 O O . LEU A 1 216 ? 24.146 26.801 -41.788 1.00 56.38 216 LEU A O 1
ATOM 1622 N N . ILE A 1 217 ? 22.651 27.605 -40.313 1.00 67.12 217 ILE A N 1
ATOM 1623 C CA . ILE A 1 217 ? 21.940 28.471 -41.270 1.00 67.12 217 ILE A CA 1
ATOM 1624 C C . ILE A 1 217 ? 22.883 29.538 -41.844 1.00 67.12 217 ILE A C 1
ATOM 1626 O O . ILE A 1 217 ? 22.875 29.788 -43.048 1.00 67.12 217 ILE A O 1
ATOM 1630 N N . ARG A 1 218 ? 23.759 30.128 -41.018 1.00 63.69 218 ARG A N 1
ATOM 1631 C CA . ARG A 1 218 ? 24.751 31.108 -41.495 1.00 63.69 218 ARG A CA 1
ATOM 1632 C C . ARG A 1 218 ? 25.830 30.515 -42.401 1.00 63.69 218 ARG A C 1
ATOM 1634 O O . ARG A 1 218 ? 26.302 31.213 -43.291 1.00 63.69 218 ARG A O 1
ATOM 1641 N N . LEU A 1 219 ? 26.226 29.263 -42.180 1.00 60.56 219 LEU A N 1
ATOM 1642 C CA . LEU A 1 219 ? 27.202 28.574 -43.032 1.00 60.56 219 LEU A CA 1
ATOM 1643 C C . LEU A 1 219 ? 26.602 28.160 -44.383 1.00 60.56 219 LEU A C 1
ATOM 1645 O O . LEU A 1 219 ? 27.317 28.157 -45.380 1.00 60.56 219 LEU A O 1
ATOM 1649 N N . LEU A 1 220 ? 25.301 27.855 -44.427 1.00 62.19 220 LEU A N 1
ATOM 1650 C CA . LEU A 1 220 ? 24.580 27.491 -45.653 1.00 62.19 220 LEU A CA 1
ATOM 1651 C C . LEU A 1 220 ? 24.066 28.707 -46.444 1.00 62.19 220 LEU A C 1
ATOM 1653 O O . LEU A 1 220 ? 23.849 28.602 -47.646 1.00 62.19 220 LEU A O 1
ATOM 1657 N N . GLY A 1 221 ? 23.882 29.855 -45.785 1.00 51.91 221 GLY A N 1
ATOM 1658 C CA . GLY A 1 221 ? 23.396 31.099 -46.392 1.00 51.91 221 GLY A CA 1
ATOM 1659 C C . GLY A 1 221 ? 24.480 32.066 -46.880 1.00 51.91 221 GLY A C 1
ATOM 1660 O O . GLY A 1 221 ? 24.145 33.173 -47.296 1.00 51.91 221 GLY A O 1
ATOM 1661 N N . ALA A 1 222 ? 25.767 31.707 -46.810 1.00 55.59 222 ALA A N 1
ATOM 1662 C CA . ALA A 1 222 ? 26.833 32.566 -47.320 1.00 55.59 222 ALA A CA 1
ATOM 1663 C C . ALA A 1 222 ? 26.785 32.598 -48.865 1.00 55.59 222 ALA A C 1
ATOM 1665 O O . ALA A 1 222 ? 26.947 31.548 -49.491 1.00 55.59 222 ALA A O 1
ATOM 1666 N N . PRO A 1 223 ? 26.561 33.764 -49.504 1.00 50.97 223 PRO A N 1
ATOM 1667 C CA . PRO A 1 223 ? 26.501 33.845 -50.957 1.00 50.97 223 PRO A CA 1
ATOM 1668 C C . PRO A 1 223 ? 27.865 33.487 -51.555 1.00 50.97 223 PRO A C 1
ATOM 1670 O O . PRO A 1 223 ? 28.892 34.051 -51.176 1.00 50.97 223 PRO A O 1
ATOM 1673 N N . SER A 1 224 ? 27.872 32.545 -52.500 1.00 54.69 224 SER A N 1
ATOM 1674 C CA . SER A 1 224 ? 29.038 32.226 -53.323 1.00 54.69 224 SER A CA 1
ATOM 1675 C C . SER A 1 224 ? 29.461 33.487 -54.078 1.00 54.69 224 SER A C 1
ATOM 1677 O O . SER A 1 224 ? 28.740 33.949 -54.965 1.00 54.69 224 SER A O 1
ATOM 1679 N N . GLY A 1 225 ? 30.586 34.066 -53.654 1.00 58.66 225 GLY A N 1
ATOM 1680 C CA . GLY A 1 225 ? 31.091 35.343 -54.145 1.00 58.66 225 GLY A CA 1
ATOM 1681 C C . GLY A 1 225 ? 31.327 35.370 -55.654 1.00 58.66 225 GLY A C 1
ATOM 1682 O O . GLY A 1 225 ? 31.623 34.347 -56.275 1.00 58.66 225 GLY A O 1
ATOM 1683 N N . LYS A 1 226 ? 31.209 36.574 -56.213 1.00 42.12 226 LYS A N 1
ATOM 1684 C CA . LYS A 1 226 ? 31.939 36.981 -57.412 1.00 42.12 226 LYS A CA 1
ATOM 1685 C C . LYS A 1 226 ? 33.126 37.820 -56.969 1.00 42.12 226 LYS A C 1
ATOM 1687 O O . LYS A 1 226 ? 32.923 38.618 -56.026 1.00 42.12 226 LYS A O 1
#

Sequence (226 aa):
MLFRSVAKGVVMGMGIALTLACAALAEFSRADAMELRSADRDLLVAVHRAGIWEGQASVLAQQHGNTVRVREVGAEIVRDYDRLDPVARSLAGRLAVALPDTVTREQQAWTDEIRTSDPGQRFDRVYVNRLRAAHGTLFELASQVRAATLDDTVRAFAQTVVETMLRQLNLLESTGVAEPGSLVLTAARGGNALGGADFVLAAVLSVVAGAATFRLIRLLGAPSGK

Secondary structure (DSSP, 8-state):
-THHHHHHHHHHHHHHHHHHHHHHHHHHHHHHHHHHHHHHHHHHHHHHHHHHHHHHHHHHHHHH-SSHHHHHHHHHHHHHHHHHHHHHHHHHHHTTPPPPSS--HHHHHHHHHHHHSPTTHHHHHHHHHHHHHHHHHHHHHHHHHHHH-S-HHHHHHHHHHHHHHHHHHHHHHTTS---TT-SS------S----HHHHHHHHHHHHHHHHHHHHHHHHHS-----

Radius of gyration: 26.88 Å; chains: 1; bounding box: 64×52×81 Å

Organism: NCBI:txid589385

Foldseek 3Di:
DVVVVVVVVVVVVVVVVVVVVVVVVVVVVVVLQVVLLVLLLVLLQLLQLCLVLLLLLLVCQLVQPQDPLSNVLSVVSNVLSVVLNVLSVVVCVVSVHDHDPDHDPVSVVLSVCLVPFDGHPRSLLSSLLQVQQSLLASLVSLVCSLVRHPDVSSVVSSVSSNVVSVVSNVSSVVVVNHDPPSRHDPDPDDDDPCDPVNVVVVVVVVVVVVVVVVVVCVVVPDDPDD